Protein AF-A0A8J3ZJ00-F1 (afdb_monomer)

Structure (mmCIF, N/CA/C/O backbone):
data_AF-A0A8J3ZJ00-F1
#
_entry.id   AF-A0A8J3ZJ00-F1
#
loop_
_atom_site.group_PDB
_atom_site.id
_atom_site.type_symbol
_atom_site.label_atom_id
_atom_site.label_alt_id
_atom_site.label_comp_id
_atom_site.label_asym_id
_atom_site.label_entity_id
_atom_site.label_seq_id
_atom_site.pdbx_PDB_ins_code
_atom_site.Cartn_x
_atom_site.Cartn_y
_atom_site.Cartn_z
_atom_site.occupancy
_atom_site.B_iso_or_equiv
_atom_site.auth_seq_id
_atom_site.auth_comp_id
_atom_site.auth_asym_id
_atom_site.auth_atom_id
_atom_site.pdbx_PDB_model_num
ATOM 1 N N . MET A 1 1 ? 60.801 -2.147 3.076 1.00 55.78 1 MET A N 1
ATOM 2 C CA . MET A 1 1 ? 59.685 -2.194 2.102 1.00 55.78 1 MET A CA 1
ATOM 3 C C . MET A 1 1 ? 58.489 -1.311 2.505 1.00 55.78 1 MET A C 1
ATOM 5 O O . MET A 1 1 ? 57.413 -1.489 1.965 1.00 55.78 1 MET A O 1
ATOM 9 N N . THR A 1 2 ? 58.645 -0.331 3.404 1.00 57.66 2 THR A N 1
ATOM 10 C CA . THR A 1 2 ? 57.560 0.583 3.837 1.00 57.66 2 THR A CA 1
ATOM 11 C C . THR A 1 2 ? 57.685 2.000 3.270 1.00 57.66 2 THR A C 1
ATOM 13 O O . THR A 1 2 ? 56.716 2.746 3.276 1.00 57.66 2 THR A O 1
ATOM 16 N N . THR A 1 3 ? 58.851 2.370 2.740 1.00 66.94 3 THR A N 1
ATOM 17 C CA . THR A 1 3 ? 59.126 3.690 2.150 1.00 66.94 3 THR A CA 1
ATOM 18 C C . THR A 1 3 ? 58.441 3.922 0.801 1.00 66.94 3 THR A C 1
ATOM 20 O O . THR A 1 3 ? 58.234 5.067 0.419 1.00 66.94 3 THR A O 1
ATOM 23 N N . ASP A 1 4 ? 58.054 2.853 0.107 1.00 77.94 4 ASP A N 1
ATOM 24 C CA . ASP A 1 4 ? 57.507 2.912 -1.255 1.00 77.94 4 ASP A CA 1
ATOM 25 C C . ASP A 1 4 ? 56.016 3.310 -1.271 1.00 77.94 4 ASP A C 1
ATOM 27 O O . ASP A 1 4 ? 55.563 4.091 -2.104 1.00 77.94 4 ASP A O 1
ATOM 31 N N . LEU A 1 5 ? 55.249 2.870 -0.264 1.00 84.19 5 LEU A N 1
ATOM 32 C CA . LEU A 1 5 ? 53.818 3.179 -0.153 1.00 84.19 5 LEU A CA 1
ATOM 33 C C . LEU A 1 5 ? 53.573 4.652 0.202 1.00 84.19 5 LEU A C 1
ATOM 35 O O . LEU A 1 5 ? 52.680 5.290 -0.348 1.00 84.19 5 LEU A O 1
ATOM 39 N N . THR A 1 6 ? 54.382 5.208 1.108 1.00 87.44 6 THR A N 1
ATOM 40 C CA . THR A 1 6 ? 54.277 6.619 1.502 1.00 87.44 6 THR A CA 1
ATOM 41 C C . THR A 1 6 ? 54.603 7.541 0.328 1.00 87.44 6 THR A C 1
ATOM 43 O O . THR A 1 6 ? 53.930 8.554 0.142 1.00 87.44 6 THR A O 1
ATOM 46 N N . ALA A 1 7 ? 55.591 7.172 -0.495 1.00 88.81 7 ALA A N 1
ATOM 47 C CA . ALA A 1 7 ? 55.924 7.902 -1.713 1.00 88.81 7 ALA A CA 1
ATOM 48 C C . ALA A 1 7 ? 54.782 7.828 -2.740 1.00 88.81 7 ALA A C 1
ATOM 50 O O . ALA A 1 7 ? 54.333 8.869 -3.211 1.00 88.81 7 ALA A O 1
ATOM 51 N N . ALA A 1 8 ? 54.234 6.634 -2.996 1.00 83.19 8 ALA A N 1
ATOM 52 C CA . ALA A 1 8 ? 53.125 6.447 -3.934 1.00 83.19 8 ALA A CA 1
ATOM 53 C C . ALA A 1 8 ? 51.846 7.204 -3.523 1.00 83.19 8 ALA A C 1
ATOM 55 O O . ALA A 1 8 ? 51.171 7.790 -4.367 1.00 83.19 8 ALA A O 1
ATOM 56 N N . LEU A 1 9 ? 51.519 7.243 -2.226 1.00 87.81 9 LEU A N 1
ATOM 57 C CA . LEU A 1 9 ? 50.366 8.0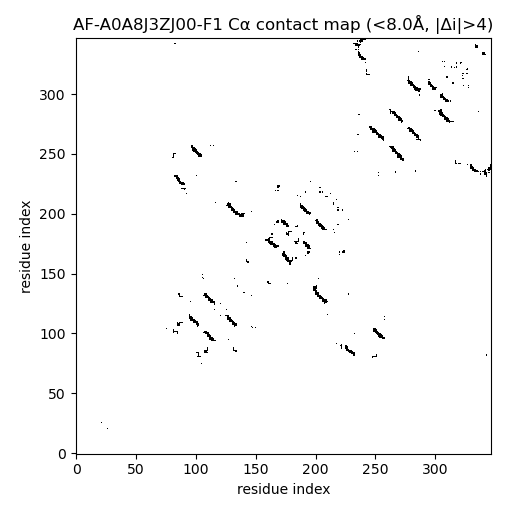01 -1.720 1.00 87.81 9 LEU A CA 1
ATOM 58 C C . LEU A 1 9 ? 50.586 9.517 -1.784 1.00 87.81 9 LEU A C 1
ATOM 60 O O . LEU A 1 9 ? 49.641 10.261 -2.038 1.00 87.81 9 LEU A O 1
ATOM 64 N N . THR A 1 10 ? 51.824 9.973 -1.582 1.00 89.75 10 THR A N 1
ATOM 65 C CA . THR A 1 10 ? 52.171 11.395 -1.716 1.00 89.75 10 THR A CA 1
ATOM 66 C C . THR A 1 10 ? 52.076 11.840 -3.176 1.00 89.75 10 THR A C 1
ATOM 68 O O . THR A 1 10 ? 51.550 12.915 -3.447 1.00 89.75 10 THR A O 1
ATOM 71 N N . ASP A 1 11 ? 52.503 10.991 -4.112 1.00 89.19 11 ASP A N 1
ATOM 72 C CA . ASP A 1 11 ? 52.442 11.262 -5.552 1.00 89.19 11 ASP A CA 1
ATOM 73 C C . ASP A 1 11 ? 50.988 11.308 -6.062 1.00 89.19 11 ASP A C 1
ATOM 75 O O . ASP A 1 11 ? 50.589 12.2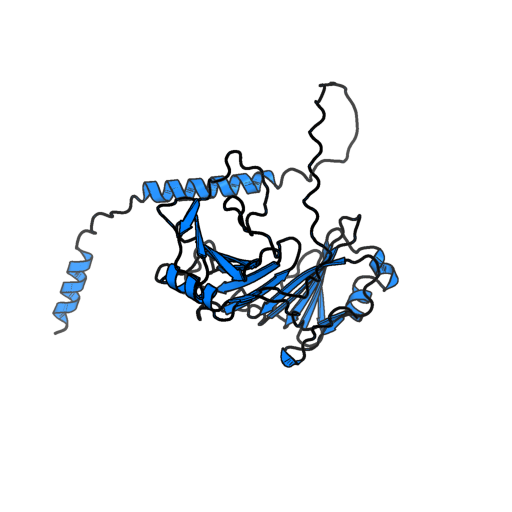34 -6.768 1.00 89.19 11 ASP A O 1
ATOM 79 N N . LEU A 1 12 ? 50.134 10.390 -5.587 1.00 85.31 12 LEU A N 1
ATOM 80 C CA . LEU A 1 12 ? 48.688 10.403 -5.857 1.00 85.31 12 LEU A CA 1
ATOM 81 C C . LEU A 1 12 ? 47.974 11.638 -5.290 1.00 85.31 12 LEU A C 1
ATOM 83 O O . LEU A 1 12 ? 47.033 12.130 -5.907 1.00 85.31 12 LEU A O 1
ATOM 87 N N . ALA A 1 13 ? 48.409 12.147 -4.135 1.00 87.00 13 ALA A N 1
ATOM 88 C CA . ALA A 1 13 ? 47.836 13.349 -3.531 1.00 87.00 13 ALA A CA 1
ATOM 89 C C . ALA A 1 13 ? 48.278 14.644 -4.235 1.00 87.00 13 ALA A C 1
ATOM 91 O O . ALA A 1 13 ? 47.571 15.650 -4.165 1.00 87.00 13 ALA A O 1
ATOM 92 N N . GLN A 1 14 ? 49.441 14.632 -4.895 1.00 90.69 14 GLN A N 1
ATOM 93 C CA . GLN A 1 14 ? 49.971 15.777 -5.640 1.00 90.69 14 GLN A CA 1
ATOM 94 C C . GLN A 1 14 ? 49.561 15.781 -7.118 1.00 90.69 14 GLN A C 1
ATOM 96 O O . GLN A 1 14 ? 49.642 16.825 -7.773 1.00 90.69 14 GLN A O 1
ATOM 101 N N . ALA A 1 15 ? 49.077 14.654 -7.647 1.00 88.19 15 ALA A N 1
ATOM 102 C CA . ALA A 1 15 ? 48.524 14.585 -8.989 1.00 88.19 15 ALA A CA 1
ATOM 103 C C . ALA A 1 15 ? 47.309 15.519 -9.126 1.00 88.19 15 ALA A C 1
ATOM 105 O O . ALA A 1 15 ? 46.357 15.478 -8.345 1.00 88.19 15 ALA A O 1
ATOM 106 N N . SER A 1 16 ? 47.332 16.376 -10.150 1.00 83.25 16 SER A N 1
ATOM 107 C CA . SER A 1 16 ? 46.190 17.234 -10.472 1.00 83.25 16 SER A CA 1
ATOM 108 C C . SER A 1 16 ? 44.978 16.369 -10.810 1.00 83.25 16 SER A C 1
ATOM 110 O O . SER A 1 16 ? 45.077 15.459 -11.635 1.00 83.25 16 SER A O 1
ATOM 112 N N . ALA A 1 17 ? 43.839 16.653 -10.176 1.00 73.50 17 ALA A N 1
ATOM 113 C CA . ALA A 1 17 ? 42.610 15.912 -10.420 1.00 73.50 17 ALA A CA 1
ATOM 114 C C . ALA A 1 17 ? 42.272 15.925 -11.926 1.00 73.50 17 ALA A C 1
ATOM 116 O O . ALA A 1 17 ? 42.356 16.990 -12.551 1.00 73.50 17 ALA A O 1
ATOM 117 N N . PRO A 1 18 ? 41.882 14.779 -12.519 1.00 79.56 18 PRO A N 1
ATOM 118 C CA . PRO A 1 18 ? 41.428 14.741 -13.901 1.00 79.56 18 PRO A CA 1
ATOM 119 C C . PRO A 1 18 ? 40.312 15.771 -14.118 1.00 79.56 18 PRO A C 1
ATOM 121 O O . PRO A 1 18 ? 39.479 15.959 -13.223 1.00 79.56 18 PRO A O 1
ATOM 124 N N . PRO A 1 19 ? 40.258 16.440 -15.282 1.00 76.12 19 PRO A N 1
ATOM 125 C CA . PRO A 1 19 ? 39.173 17.360 -15.577 1.00 76.12 19 PRO A CA 1
ATOM 126 C C . PRO A 1 19 ? 37.838 16.618 -15.457 1.00 76.12 19 PRO A C 1
ATOM 128 O O . PRO A 1 19 ? 37.596 15.626 -16.144 1.00 76.12 19 PRO A O 1
ATOM 131 N N . SER A 1 20 ? 36.985 17.089 -14.546 1.00 73.56 20 SER A N 1
ATOM 132 C CA . SER A 1 20 ? 35.649 16.533 -14.339 1.00 73.56 20 SER A CA 1
ATOM 133 C C . SER A 1 20 ? 34.857 16.619 -15.644 1.00 73.56 20 SER A C 1
ATOM 135 O O . SER A 1 20 ? 34.584 17.714 -16.132 1.00 73.56 20 SER A O 1
ATOM 137 N N . SER A 1 21 ? 34.443 15.471 -16.186 1.00 75.50 21 SER A N 1
ATOM 138 C CA . SER A 1 21 ? 33.494 15.389 -17.308 1.00 75.50 21 SER A CA 1
ATOM 139 C C . SER A 1 21 ? 32.078 15.826 -16.911 1.00 75.50 21 SER A C 1
ATOM 141 O O . SER A 1 21 ? 31.211 16.009 -17.764 1.00 75.50 21 SER A O 1
ATOM 143 N N . ILE A 1 22 ? 31.838 16.010 -15.610 1.00 64.81 22 ILE A N 1
ATOM 144 C CA . ILE A 1 22 ? 30.561 16.442 -15.062 1.00 64.81 22 ILE A CA 1
ATOM 145 C C . ILE A 1 22 ? 30.529 17.969 -15.012 1.00 64.81 22 ILE A C 1
ATOM 147 O O . ILE A 1 22 ? 31.251 18.603 -14.236 1.00 64.81 22 ILE A O 1
ATOM 151 N N . ASP A 1 23 ? 29.625 18.552 -15.797 1.00 82.19 23 ASP A N 1
ATOM 152 C CA . ASP A 1 23 ? 29.244 19.957 -15.691 1.00 82.19 23 ASP A CA 1
ATOM 153 C C . ASP A 1 23 ? 28.412 20.163 -14.413 1.00 82.19 23 ASP A C 1
ATOM 155 O O . ASP A 1 23 ? 27.178 20.066 -14.384 1.00 82.19 23 ASP A O 1
ATOM 159 N N . ALA A 1 24 ? 29.115 20.443 -13.317 1.00 74.06 24 ALA A N 1
ATOM 160 C CA . ALA A 1 24 ? 28.509 20.696 -12.017 1.00 74.06 24 ALA A CA 1
ATOM 161 C C . ALA A 1 24 ? 27.552 21.905 -12.032 1.00 74.06 24 ALA A C 1
ATOM 163 O O . ALA A 1 24 ? 26.651 21.986 -11.192 1.00 74.06 24 ALA A O 1
ATOM 164 N N . ALA A 1 25 ? 27.712 22.854 -12.962 1.00 72.62 25 ALA A N 1
ATOM 165 C CA . ALA A 1 25 ? 26.808 23.993 -13.090 1.00 72.62 25 ALA A CA 1
ATOM 166 C C . ALA A 1 25 ? 25.471 23.559 -13.705 1.00 72.62 25 ALA A C 1
ATOM 168 O O . ALA A 1 25 ? 24.413 23.911 -13.169 1.00 72.62 25 ALA A O 1
ATOM 169 N N . ARG A 1 26 ? 25.509 22.725 -14.751 1.00 71.50 26 ARG A N 1
ATOM 170 C CA . ARG A 1 26 ? 24.319 22.115 -15.362 1.00 71.50 26 ARG A CA 1
ATOM 171 C C . ARG A 1 26 ? 23.579 21.210 -14.375 1.00 71.50 26 ARG A C 1
ATOM 173 O O . ARG A 1 26 ? 22.363 21.352 -14.237 1.00 71.50 26 ARG A O 1
ATOM 180 N N . ALA A 1 27 ? 24.288 20.368 -13.619 1.00 61.41 27 ALA A N 1
ATOM 181 C CA . ALA A 1 27 ? 23.679 19.512 -12.594 1.00 61.41 27 ALA A CA 1
ATOM 182 C C . ALA A 1 27 ? 22.972 20.333 -11.493 1.00 61.41 27 ALA A C 1
ATOM 184 O O . ALA A 1 27 ? 21.807 20.089 -11.168 1.00 61.41 27 ALA A O 1
ATOM 185 N N . ARG A 1 28 ? 23.621 21.390 -10.977 1.00 79.44 28 ARG A N 1
ATOM 186 C CA . ARG A 1 28 ? 23.008 22.305 -9.992 1.00 79.44 28 ARG A CA 1
ATOM 187 C C . ARG A 1 28 ? 21.827 23.089 -10.567 1.00 79.44 28 ARG A C 1
ATOM 189 O O . ARG A 1 28 ? 20.875 23.379 -9.842 1.00 79.44 28 ARG A O 1
ATOM 196 N N . ALA A 1 29 ? 21.865 23.471 -11.843 1.00 75.50 29 ALA A N 1
ATOM 197 C CA . ALA A 1 29 ? 20.748 24.148 -12.501 1.00 75.50 29 ALA A CA 1
ATOM 198 C C . ALA A 1 29 ? 19.527 23.223 -12.636 1.00 75.50 29 ALA A C 1
ATOM 200 O O . ALA A 1 29 ? 18.421 23.630 -12.273 1.00 75.50 29 ALA A O 1
ATOM 201 N N . ALA A 1 30 ? 19.735 21.971 -13.057 1.00 70.56 30 ALA A N 1
ATOM 202 C CA . ALA A 1 30 ? 18.684 20.958 -13.147 1.00 70.56 30 ALA A CA 1
ATOM 203 C C . ALA A 1 30 ? 18.059 20.656 -11.771 1.00 70.56 30 ALA A C 1
ATOM 205 O O . ALA A 1 30 ? 16.834 20.691 -11.625 1.00 70.56 30 ALA A O 1
ATOM 206 N N . GLY A 1 31 ? 18.891 20.472 -10.736 1.00 64.31 31 GLY A N 1
ATOM 207 C CA . GLY A 1 31 ? 18.431 20.250 -9.361 1.00 64.31 31 GLY A CA 1
ATOM 208 C C . GLY A 1 31 ? 17.629 21.428 -8.796 1.00 64.31 31 GLY A C 1
ATOM 209 O O . GLY A 1 31 ? 16.532 21.243 -8.266 1.00 64.31 31 GLY A O 1
ATOM 210 N N . ARG A 1 32 ? 18.108 22.668 -8.980 1.00 80.94 32 ARG A N 1
ATOM 211 C CA . ARG A 1 32 ? 17.382 23.876 -8.539 1.00 80.94 32 ARG A CA 1
ATOM 212 C C . ARG A 1 32 ? 16.057 24.066 -9.270 1.00 80.94 32 ARG A C 1
ATOM 214 O O . ARG A 1 32 ? 15.098 24.513 -8.646 1.00 80.94 32 ARG A O 1
ATOM 221 N N . ARG A 1 33 ? 15.979 23.723 -10.560 1.00 73.25 33 ARG A N 1
ATOM 222 C CA . ARG A 1 33 ? 14.723 23.777 -11.323 1.00 73.25 33 ARG A CA 1
ATOM 223 C C . ARG A 1 33 ? 13.699 22.797 -10.749 1.00 73.25 33 ARG A C 1
ATOM 225 O O . ARG A 1 33 ? 12.589 23.225 -10.447 1.00 73.25 33 ARG A O 1
ATOM 232 N N . ARG A 1 34 ? 14.086 21.540 -10.494 1.00 65.75 34 ARG A N 1
ATOM 233 C CA . ARG A 1 34 ? 13.208 20.540 -9.853 1.00 65.75 34 ARG A CA 1
ATOM 234 C C . ARG A 1 34 ? 12.760 20.972 -8.451 1.00 65.75 34 ARG A C 1
ATOM 236 O O . ARG A 1 34 ? 11.573 20.902 -8.148 1.00 65.75 34 ARG A O 1
ATOM 243 N N . MET A 1 35 ? 13.666 21.500 -7.620 1.00 62.75 35 MET A N 1
ATOM 244 C CA . MET A 1 35 ? 13.292 22.009 -6.291 1.00 62.75 35 MET A CA 1
ATOM 245 C C . MET A 1 35 ? 12.339 23.207 -6.350 1.00 62.75 35 MET A C 1
ATOM 247 O O . MET A 1 35 ? 11.420 23.284 -5.541 1.00 62.75 35 MET A O 1
ATOM 251 N N . ARG A 1 36 ? 12.537 24.152 -7.280 1.00 70.62 36 ARG A N 1
ATOM 252 C CA . ARG A 1 36 ? 11.648 25.317 -7.426 1.00 70.62 36 ARG A CA 1
ATOM 253 C C . ARG A 1 36 ? 10.247 24.909 -7.873 1.00 70.62 36 ARG A C 1
ATOM 255 O O . ARG A 1 36 ? 9.286 25.439 -7.332 1.00 70.62 36 ARG A O 1
ATOM 262 N N . LEU A 1 37 ? 10.138 23.942 -8.786 1.00 64.38 37 LEU A N 1
ATOM 263 C CA . LEU A 1 37 ? 8.848 23.387 -9.208 1.00 64.38 37 LEU A CA 1
ATOM 264 C C . LEU A 1 37 ? 8.124 22.708 -8.036 1.00 64.38 37 LEU A C 1
ATOM 266 O O . LEU A 1 37 ? 6.951 22.982 -7.804 1.00 64.38 37 LEU A O 1
ATOM 270 N N . ARG A 1 38 ? 8.843 21.921 -7.222 1.00 60.78 38 ARG A N 1
ATOM 271 C CA . ARG A 1 38 ? 8.276 21.301 -6.013 1.00 60.78 38 ARG A CA 1
ATOM 272 C C . ARG A 1 38 ? 7.871 22.328 -4.950 1.00 60.78 38 ARG A C 1
ATOM 274 O O . ARG A 1 38 ? 6.791 22.215 -4.385 1.00 60.78 38 ARG A O 1
ATOM 281 N N . LYS A 1 39 ? 8.686 23.359 -4.697 1.00 52.91 39 LYS A N 1
ATOM 282 C CA . LYS A 1 39 ? 8.351 24.415 -3.722 1.00 52.91 39 LYS A CA 1
ATOM 283 C C . LYS A 1 39 ? 7.161 25.272 -4.165 1.00 52.91 39 LYS A C 1
ATOM 285 O O . LYS A 1 39 ? 6.350 25.630 -3.319 1.00 52.91 39 LYS A O 1
ATOM 290 N N . ALA A 1 40 ? 7.018 25.548 -5.462 1.00 50.50 40 ALA A N 1
ATOM 291 C CA . ALA A 1 40 ? 5.870 26.286 -5.991 1.00 50.50 40 ALA A CA 1
ATOM 292 C C . ALA A 1 40 ? 4.542 25.521 -5.816 1.00 50.50 40 ALA A C 1
ATOM 294 O O . ALA A 1 40 ? 3.517 26.143 -5.534 1.00 50.50 40 ALA A O 1
ATOM 295 N N . ALA A 1 41 ? 4.577 24.185 -5.904 1.00 45.25 41 ALA A N 1
ATOM 296 C CA . ALA A 1 41 ? 3.426 23.320 -5.635 1.00 45.25 41 ALA A CA 1
ATOM 297 C C . ALA A 1 41 ? 3.028 23.281 -4.143 1.00 45.25 41 ALA A C 1
ATOM 299 O O . ALA A 1 41 ? 1.864 23.085 -3.819 1.00 45.25 41 ALA A O 1
ATOM 300 N N . TRP A 1 42 ? 3.970 23.518 -3.223 1.00 36.50 42 TRP A N 1
ATOM 301 C CA . TRP A 1 42 ? 3.697 23.519 -1.778 1.00 36.50 42 TRP A CA 1
ATOM 302 C C . TRP A 1 42 ? 3.169 24.862 -1.264 1.00 36.50 42 TRP A C 1
ATOM 304 O O . TRP A 1 42 ? 2.322 24.897 -0.376 1.00 36.50 42 TRP A O 1
ATOM 314 N N . THR A 1 43 ? 3.614 25.986 -1.832 1.00 38.12 43 THR A N 1
ATOM 315 C CA . THR A 1 43 ? 3.147 27.314 -1.395 1.00 38.12 43 THR A CA 1
ATOM 316 C C . THR A 1 43 ? 1.737 27.661 -1.869 1.00 38.12 43 THR A C 1
ATOM 318 O O . THR A 1 43 ? 1.114 28.554 -1.304 1.00 38.12 43 THR A O 1
ATOM 321 N N . SER A 1 44 ? 1.210 26.957 -2.873 1.00 38.06 44 SER A N 1
ATOM 322 C CA . SER A 1 44 ? -0.162 27.142 -3.366 1.00 38.06 44 SER A CA 1
ATOM 323 C C . SER A 1 44 ? -1.213 26.337 -2.580 1.00 38.06 44 SER A C 1
ATOM 325 O O . SER A 1 44 ? -2.390 26.669 -2.655 1.00 38.06 44 SER A O 1
ATOM 327 N N . GLY A 1 45 ? -0.808 25.354 -1.762 1.00 31.80 45 GLY A N 1
ATOM 328 C CA . GLY A 1 45 ? -1.717 24.541 -0.937 1.00 31.80 45 GLY A CA 1
ATOM 329 C C . GLY A 1 45 ? -1.987 25.059 0.485 1.00 31.80 45 GLY A C 1
ATOM 330 O O . GLY A 1 45 ? -2.828 24.498 1.177 1.00 31.80 45 GLY A O 1
ATOM 331 N N . ILE A 1 46 ? -1.295 26.110 0.949 1.00 34.44 46 ILE A N 1
ATOM 332 C CA . ILE A 1 46 ? -1.362 26.569 2.358 1.00 34.44 46 ILE A CA 1
ATOM 333 C C . ILE A 1 46 ? -2.121 27.906 2.535 1.00 34.44 46 ILE A C 1
ATOM 335 O O . ILE A 1 46 ? -2.387 28.316 3.661 1.00 34.44 46 ILE A O 1
ATOM 339 N N . ILE A 1 47 ? -2.558 28.578 1.462 1.00 31.09 47 ILE A N 1
ATOM 340 C CA . ILE A 1 47 ? -3.188 29.918 1.563 1.00 31.09 47 ILE A CA 1
ATOM 341 C C . ILE A 1 47 ? -4.734 29.910 1.471 1.00 31.09 47 ILE A C 1
ATOM 343 O O . ILE A 1 47 ? -5.362 30.949 1.646 1.00 31.09 47 ILE A O 1
ATOM 347 N N . THR A 1 48 ? -5.404 28.763 1.327 1.00 36.22 48 THR A N 1
ATOM 348 C CA . THR A 1 48 ? -6.875 28.709 1.138 1.00 36.22 48 THR A CA 1
ATOM 349 C C . THR A 1 48 ? -7.677 28.025 2.256 1.00 36.22 48 THR A C 1
ATOM 351 O O . THR A 1 48 ? -8.676 27.380 1.971 1.00 36.22 48 THR A O 1
ATOM 354 N N . VAL A 1 49 ? -7.324 28.198 3.541 1.00 34.56 49 VAL A N 1
ATOM 355 C CA . VAL A 1 49 ? -8.257 27.885 4.666 1.00 34.56 49 VAL A CA 1
ATOM 356 C C . VAL A 1 49 ? -8.229 28.937 5.791 1.00 34.56 49 VAL A C 1
ATOM 358 O O . VAL A 1 49 ? -8.562 28.664 6.939 1.00 34.56 49 VAL A O 1
ATOM 361 N N . ALA A 1 50 ? -7.861 30.184 5.499 1.00 32.56 50 ALA A N 1
ATOM 362 C CA . ALA A 1 50 ? -7.903 31.248 6.503 1.00 32.56 50 ALA A CA 1
ATOM 363 C C . ALA A 1 50 ? -8.502 32.530 5.928 1.00 32.56 50 ALA A C 1
ATOM 365 O O . ALA A 1 50 ? -7.754 33.440 5.606 1.00 32.56 50 ALA A O 1
ATOM 366 N N . LEU A 1 51 ? -9.835 32.583 5.788 1.00 31.08 51 LEU A N 1
ATOM 367 C CA . LEU A 1 51 ? -10.658 33.803 5.911 1.00 31.08 51 LEU A CA 1
ATOM 368 C C . LEU A 1 51 ? -12.125 33.501 5.567 1.00 31.08 51 LEU A C 1
ATOM 370 O O . LEU A 1 51 ? -12.524 33.554 4.410 1.00 31.08 51 LEU A O 1
ATOM 374 N N . ALA A 1 52 ? -12.944 33.231 6.584 1.00 29.77 52 ALA A N 1
ATOM 375 C CA . ALA A 1 52 ? -14.395 33.401 6.489 1.00 29.77 52 ALA A CA 1
ATOM 376 C C . ALA A 1 52 ? -15.012 33.586 7.885 1.00 29.77 52 ALA A C 1
ATOM 378 O O . ALA A 1 52 ? -15.657 32.686 8.408 1.00 29.77 52 ALA A O 1
ATOM 379 N N . ALA A 1 53 ? -14.792 34.756 8.494 1.00 34.62 53 ALA A N 1
ATOM 380 C CA . ALA A 1 53 ? -15.691 35.322 9.505 1.00 34.62 53 ALA A CA 1
ATOM 381 C C . ALA A 1 53 ? -15.329 36.790 9.789 1.00 34.62 53 ALA A C 1
ATOM 383 O O . ALA A 1 53 ? -14.480 37.069 10.628 1.00 34.62 53 ALA A O 1
ATOM 384 N N . THR A 1 54 ? -15.944 37.733 9.068 1.00 30.97 54 THR A N 1
ATOM 385 C CA . THR A 1 54 ? -16.623 38.934 9.613 1.00 30.97 54 THR A CA 1
ATOM 386 C C . THR A 1 54 ? -17.215 39.787 8.468 1.00 30.97 54 THR A C 1
ATOM 388 O O . THR A 1 54 ? -16.687 39.823 7.362 1.00 30.97 54 THR A O 1
ATOM 391 N N . LEU A 1 55 ? -18.382 40.388 8.734 1.00 34.88 55 LEU A N 1
ATOM 392 C CA . LEU A 1 55 ? -19.320 41.117 7.846 1.00 34.88 55 LEU A CA 1
ATOM 393 C C . LEU A 1 55 ? -18.724 42.466 7.349 1.00 34.88 55 LEU A C 1
ATOM 395 O O . LEU A 1 55 ? -17.914 43.043 8.062 1.00 34.88 55 LEU A O 1
ATOM 399 N N . THR A 1 56 ? -19.030 43.089 6.191 1.00 34.22 56 THR A N 1
ATOM 400 C CA . THR A 1 56 ? -20.289 43.730 5.697 1.00 34.22 56 THR A CA 1
ATOM 401 C C . THR A 1 56 ? -20.035 44.387 4.288 1.00 34.22 56 THR A C 1
ATOM 403 O O . THR A 1 56 ? -18.889 44.364 3.841 1.00 34.22 56 THR A O 1
ATOM 406 N N . PRO A 1 57 ? -21.037 44.956 3.558 1.00 41.00 57 PRO A N 1
ATOM 407 C CA . PRO A 1 57 ? -21.080 45.013 2.083 1.00 41.00 57 PRO A CA 1
ATOM 408 C C . PRO A 1 57 ? -20.601 46.325 1.424 1.00 41.00 57 PRO A C 1
ATOM 410 O O . PRO A 1 57 ? -20.843 47.412 1.940 1.00 41.00 57 PRO A O 1
ATOM 413 N N . ALA A 1 58 ? -20.063 46.229 0.201 1.00 33.34 58 ALA A N 1
ATOM 414 C CA . ALA A 1 58 ? -20.145 47.276 -0.826 1.00 33.34 58 ALA A CA 1
ATOM 415 C C . ALA A 1 58 ? -19.981 46.657 -2.227 1.00 33.34 58 ALA A C 1
ATOM 417 O O . ALA A 1 58 ? -19.063 45.882 -2.481 1.00 33.34 58 ALA A O 1
ATOM 418 N N . ALA A 1 59 ? -20.927 46.971 -3.109 1.00 41.56 59 ALA A N 1
ATOM 419 C CA . ALA A 1 59 ? -21.122 46.348 -4.408 1.00 41.56 59 ALA A CA 1
ATOM 420 C C . ALA A 1 59 ? -20.101 46.801 -5.464 1.00 41.56 59 ALA A C 1
ATOM 422 O O . ALA A 1 59 ? -20.008 47.986 -5.770 1.00 41.56 59 ALA A O 1
ATOM 423 N N . LEU A 1 60 ? -19.448 45.831 -6.106 1.00 38.75 60 LEU A N 1
ATOM 424 C CA . LEU A 1 60 ? -18.962 45.920 -7.484 1.00 38.75 60 LEU A CA 1
ATOM 425 C C . LEU A 1 60 ? -19.319 44.593 -8.163 1.00 38.75 60 LEU A C 1
ATOM 427 O O . LEU A 1 60 ? -18.667 43.576 -7.944 1.00 38.75 60 LEU A O 1
ATOM 431 N N . MET A 1 61 ? -20.412 44.588 -8.930 1.00 33.25 61 MET A N 1
ATOM 432 C CA . MET A 1 61 ? -20.806 43.432 -9.734 1.00 33.25 61 MET A CA 1
ATOM 433 C C . MET A 1 61 ? -19.897 43.348 -10.959 1.00 33.25 61 MET A C 1
ATOM 435 O O . MET A 1 61 ? -20.105 44.051 -11.945 1.00 33.25 61 MET A O 1
ATOM 439 N N . ILE A 1 62 ? -18.886 42.487 -10.887 1.00 41.75 62 ILE A N 1
ATOM 440 C CA . ILE A 1 62 ? -18.229 41.944 -12.075 1.00 41.75 62 ILE A CA 1
ATOM 441 C C . ILE A 1 62 ? -19.023 40.683 -12.443 1.00 41.75 62 ILE A C 1
ATOM 443 O O . ILE A 1 62 ? -19.178 39.821 -11.574 1.00 41.75 62 ILE A O 1
ATOM 447 N N . PRO A 1 63 ? -19.567 40.557 -13.666 1.00 36.59 63 PRO A N 1
ATOM 448 C CA . PRO A 1 63 ? -20.168 39.307 -14.107 1.00 36.59 63 PRO A CA 1
ATOM 449 C C . PRO A 1 63 ? -19.063 38.248 -14.153 1.00 36.59 63 PRO A C 1
ATOM 451 O O . PRO A 1 63 ? -18.175 38.288 -15.000 1.00 36.59 63 PRO A O 1
ATOM 454 N N . VAL A 1 64 ? -19.077 37.349 -13.173 1.00 40.44 64 VAL A N 1
ATOM 455 C CA . VAL A 1 64 ? -18.250 36.145 -13.168 1.00 40.44 64 VAL A CA 1
ATOM 456 C C . VAL A 1 64 ? -19.001 35.132 -14.018 1.00 40.44 64 VAL A C 1
ATOM 458 O O . VAL A 1 64 ? -20.099 34.715 -13.645 1.00 40.44 64 VAL A O 1
ATOM 461 N N . ASP A 1 65 ? -18.436 34.783 -15.174 1.00 45.91 65 ASP A N 1
ATOM 462 C CA . ASP A 1 65 ? -18.925 33.656 -15.965 1.00 45.91 65 ASP A CA 1
ATOM 463 C C . ASP A 1 65 ? -19.001 32.414 -15.063 1.00 45.91 65 ASP A C 1
ATOM 465 O O . ASP A 1 65 ? -18.098 32.203 -14.244 1.00 45.91 65 ASP A O 1
ATOM 469 N N . PRO A 1 66 ? -20.072 31.605 -15.156 1.00 46.72 66 PRO A N 1
ATOM 470 C CA . PRO A 1 66 ? -20.227 30.432 -14.313 1.00 46.72 66 PRO A CA 1
ATOM 471 C C . PRO A 1 66 ? -19.008 29.530 -14.501 1.00 46.72 66 PRO A C 1
ATOM 473 O O . PRO A 1 66 ? -18.781 28.993 -15.587 1.00 46.72 66 PRO A O 1
ATOM 476 N N . SER A 1 67 ? -18.209 29.398 -13.437 1.00 49.59 67 SER A N 1
ATOM 477 C CA . SER A 1 67 ? -17.089 28.463 -13.395 1.00 49.59 67 SER A CA 1
ATOM 478 C C . SER A 1 67 ? -17.611 27.098 -13.844 1.00 49.59 67 SER A C 1
ATOM 480 O O . SER A 1 67 ? -18.650 26.674 -13.322 1.00 49.59 67 SER A O 1
ATOM 482 N N . PRO A 1 68 ? -16.951 26.416 -14.802 1.00 47.47 68 PRO A N 1
ATOM 483 C CA . PRO A 1 68 ? -17.347 25.071 -15.189 1.00 47.47 68 PRO A CA 1
ATOM 484 C C . PRO A 1 68 ? -17.470 24.238 -13.917 1.00 47.47 68 PRO A C 1
ATOM 486 O O . PRO A 1 68 ? -16.592 24.297 -13.049 1.00 47.47 68 PRO A O 1
ATOM 489 N N . ALA A 1 69 ? -18.614 23.562 -13.776 1.00 50.78 69 ALA A N 1
ATOM 490 C CA . ALA A 1 69 ? -18.893 22.716 -12.629 1.00 50.78 69 ALA A CA 1
ATOM 491 C C . ALA A 1 69 ? -17.682 21.806 -12.410 1.00 50.78 69 ALA A C 1
ATOM 493 O O . ALA A 1 69 ? -17.220 21.169 -13.359 1.00 50.78 69 ALA A O 1
ATOM 494 N N . ALA A 1 70 ? -17.132 21.822 -11.193 1.00 42.91 70 ALA A N 1
ATOM 495 C CA . ALA A 1 70 ? -16.051 20.923 -10.829 1.00 42.91 70 ALA A CA 1
ATOM 496 C C . ALA A 1 70 ? -16.508 19.507 -11.180 1.00 42.91 70 ALA A C 1
ATOM 498 O O . ALA A 1 70 ? -17.555 19.069 -10.705 1.00 42.91 70 ALA A O 1
ATOM 499 N N . SER A 1 71 ? -15.780 18.844 -12.078 1.00 36.41 71 SER A N 1
ATOM 500 C CA . SER A 1 71 ? -16.056 17.456 -12.414 1.00 36.41 71 SER A CA 1
ATOM 501 C C . SER A 1 71 ? -16.043 16.657 -11.120 1.00 36.41 71 SER A C 1
ATOM 503 O O . SER A 1 71 ? -15.076 16.754 -10.358 1.00 36.41 71 SER A O 1
ATOM 505 N N . ASP A 1 72 ? -17.112 15.904 -10.865 1.00 33.59 72 ASP A N 1
ATOM 506 C CA . ASP A 1 72 ? -17.148 15.007 -9.720 1.00 33.59 72 ASP A CA 1
ATOM 507 C C . ASP A 1 72 ? -15.902 14.109 -9.770 1.00 33.59 72 ASP A C 1
ATOM 509 O O . ASP A 1 72 ? -15.553 13.607 -10.850 1.00 33.59 72 ASP A O 1
ATOM 513 N N . PRO A 1 73 ? -15.193 13.926 -8.641 1.00 42.34 73 PRO A N 1
ATOM 514 C CA . PRO A 1 73 ? -14.060 13.019 -8.604 1.00 42.34 73 PRO A CA 1
ATOM 515 C C . PRO A 1 73 ? -14.511 11.641 -9.105 1.00 42.34 73 PRO A C 1
ATOM 517 O O . PRO A 1 73 ? -15.650 11.236 -8.837 1.00 42.34 73 PRO A O 1
ATOM 520 N N . PRO A 1 74 ? -13.654 10.917 -9.851 1.00 47.28 74 PRO A N 1
ATOM 521 C CA . PRO A 1 74 ? -14.011 9.608 -10.375 1.00 47.28 74 PRO A CA 1
ATOM 522 C C . PRO A 1 74 ? -14.536 8.735 -9.236 1.00 47.28 74 PRO A C 1
ATOM 524 O O . PRO A 1 74 ? -13.906 8.629 -8.183 1.00 47.28 74 PRO A O 1
ATOM 527 N N . ALA A 1 75 ? -15.713 8.140 -9.438 1.00 46.78 75 ALA A N 1
ATOM 528 C CA . ALA A 1 75 ? -16.328 7.283 -8.439 1.00 46.78 75 ALA A CA 1
ATOM 529 C C . ALA A 1 75 ? -15.360 6.144 -8.096 1.00 46.78 75 ALA A C 1
ATOM 531 O O . ALA A 1 75 ? -15.049 5.299 -8.939 1.00 46.78 75 ALA A O 1
ATOM 532 N N . VAL A 1 76 ? -14.860 6.142 -6.860 1.00 54.84 76 VAL A N 1
ATOM 533 C CA . VAL A 1 76 ? -14.065 5.035 -6.331 1.00 54.84 76 VAL A CA 1
ATOM 534 C C . VAL A 1 76 ? -14.953 3.793 -6.349 1.00 54.84 76 VAL A C 1
ATOM 536 O O . VAL A 1 76 ? -16.104 3.842 -5.911 1.00 54.84 76 VAL A O 1
ATOM 539 N N . ASP A 1 77 ? -14.441 2.683 -6.878 1.00 60.09 77 ASP A N 1
ATOM 540 C CA . ASP A 1 77 ? -15.137 1.396 -6.858 1.00 60.09 77 ASP A CA 1
ATOM 541 C C . ASP A 1 77 ? -15.182 0.852 -5.418 1.00 60.09 77 ASP A C 1
ATOM 543 O O . ASP A 1 77 ? -14.371 0.016 -5.021 1.00 60.09 77 ASP A O 1
ATOM 547 N N . ARG A 1 78 ? -16.141 1.358 -4.633 1.00 61.59 78 ARG A N 1
ATOM 548 C CA . ARG A 1 78 ? -16.390 1.000 -3.224 1.00 61.59 78 ARG A CA 1
ATOM 549 C C . ARG A 1 78 ? -16.995 -0.391 -3.043 1.00 61.59 78 ARG A C 1
ATOM 551 O O . ARG A 1 78 ? -17.246 -0.809 -1.920 1.00 61.59 78 ARG A O 1
ATOM 558 N N . SER A 1 79 ? -17.236 -1.128 -4.130 1.00 62.62 79 SER A N 1
ATOM 559 C CA . SER A 1 79 ? -17.669 -2.528 -4.035 1.00 62.62 79 SER A CA 1
ATOM 560 C C . SER A 1 79 ? -16.554 -3.456 -3.533 1.00 62.62 79 SER A C 1
ATOM 562 O O . SER A 1 79 ? -16.798 -4.630 -3.253 1.00 62.62 79 SER A O 1
ATOM 564 N N . ARG A 1 80 ? -15.323 -2.943 -3.421 1.00 76.19 80 ARG A N 1
ATOM 565 C CA . ARG A 1 80 ? -14.136 -3.703 -3.036 1.00 76.19 80 ARG A CA 1
ATO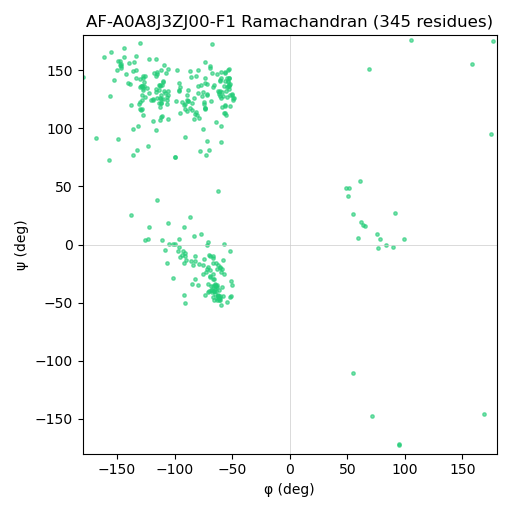M 566 C C . ARG A 1 80 ? -13.856 -3.553 -1.549 1.00 76.19 80 ARG A C 1
ATOM 568 O O . ARG A 1 80 ? -13.825 -2.450 -1.022 1.00 76.19 80 ARG A O 1
ATOM 575 N N . SER A 1 81 ? -13.608 -4.684 -0.897 1.00 85.94 81 SER A N 1
ATOM 576 C CA . SER A 1 81 ? -13.123 -4.714 0.479 1.00 85.94 81 SER A CA 1
ATOM 577 C C . SER A 1 81 ? -11.645 -4.311 0.499 1.00 85.94 81 SER A C 1
ATOM 579 O O . SER A 1 81 ? -10.863 -5.050 -0.094 1.00 85.94 81 SER A O 1
ATOM 581 N N . PRO A 1 82 ? -11.239 -3.241 1.210 1.00 88.31 82 PRO A N 1
ATOM 582 C CA . PRO A 1 82 ? -9.834 -2.815 1.307 1.00 88.31 82 PRO A CA 1
ATOM 583 C C . PRO A 1 82 ? -8.967 -3.762 2.160 1.00 88.31 82 PRO A C 1
ATOM 585 O O . PRO A 1 82 ? -7.787 -3.532 2.393 1.00 88.31 82 PRO A O 1
ATOM 588 N N . LEU A 1 83 ? -9.556 -4.850 2.660 1.00 91.88 83 LEU A N 1
ATOM 589 C CA . LEU A 1 83 ? -8.864 -5.928 3.362 1.00 91.88 83 LEU A CA 1
ATOM 590 C C . LEU A 1 83 ? -8.432 -7.068 2.419 1.00 91.88 83 LEU A C 1
ATOM 592 O O . LEU A 1 83 ? -8.149 -8.166 2.903 1.00 91.88 83 LEU A O 1
ATOM 596 N N . VAL A 1 84 ? -8.426 -6.876 1.093 1.00 92.00 84 VAL A N 1
ATOM 597 C CA . VAL A 1 84 ? -8.193 -7.942 0.100 1.00 92.00 84 VAL A CA 1
ATOM 598 C C . VAL A 1 84 ? -7.186 -7.507 -0.960 1.00 92.00 84 VAL A C 1
ATOM 600 O O . VAL A 1 84 ? -7.557 -7.203 -2.088 1.00 92.00 84 VAL A O 1
ATOM 603 N N . SER A 1 85 ? -5.895 -7.605 -0.638 1.00 91.38 85 SER A N 1
ATOM 604 C CA . SER A 1 85 ? -4.822 -7.293 -1.583 1.00 91.38 85 SER A CA 1
ATOM 605 C C . SER A 1 85 ? -4.907 -8.129 -2.860 1.00 91.38 85 SER A C 1
ATOM 607 O O . SER A 1 85 ? -5.090 -9.346 -2.809 1.00 91.38 85 SER A O 1
ATOM 609 N N . ARG A 1 86 ? -4.705 -7.486 -4.015 1.00 92.25 86 ARG A N 1
ATOM 610 C CA . ARG A 1 86 ? -4.644 -8.162 -5.327 1.00 92.25 86 ARG A CA 1
ATOM 611 C C . ARG A 1 86 ? -3.247 -8.506 -5.808 1.00 92.25 86 ARG A C 1
ATOM 613 O O . ARG A 1 86 ? -3.101 -9.178 -6.832 1.00 92.25 86 ARG A O 1
ATOM 620 N N . VAL A 1 87 ? -2.230 -7.989 -5.133 1.00 94.69 87 VAL A N 1
ATOM 621 C CA . VAL A 1 87 ? -0.839 -8.083 -5.561 1.00 94.69 87 VAL A CA 1
ATOM 622 C C . VAL A 1 87 ? 0.060 -8.371 -4.374 1.00 94.69 87 VAL A C 1
ATOM 624 O O . VAL A 1 87 ? -0.085 -7.804 -3.299 1.00 94.69 87 VAL A O 1
ATOM 627 N N . GLU A 1 88 ? 1.024 -9.256 -4.578 1.00 95.44 88 GLU A N 1
ATOM 628 C CA . GLU A 1 88 ? 1.995 -9.625 -3.557 1.00 95.44 88 GLU A CA 1
ATOM 629 C C . GLU A 1 88 ? 3.371 -9.781 -4.196 1.00 95.44 88 GLU A C 1
ATOM 631 O O . GLU A 1 88 ? 3.529 -10.362 -5.277 1.00 95.44 88 GLU A O 1
ATOM 636 N N . PHE A 1 89 ? 4.394 -9.299 -3.499 1.00 95.94 89 PHE A N 1
ATOM 637 C CA . PHE A 1 89 ? 5.773 -9.564 -3.876 1.00 95.94 89 PHE A CA 1
ATOM 638 C C . PHE A 1 89 ? 6.139 -11.016 -3.546 1.00 95.94 89 PHE A C 1
ATOM 640 O O . PHE A 1 89 ? 6.175 -11.401 -2.380 1.00 95.94 89 PHE A O 1
ATOM 647 N N . GLY A 1 90 ? 6.471 -11.833 -4.551 1.00 96.06 90 GLY A N 1
ATOM 648 C CA . GLY A 1 90 ? 7.029 -13.171 -4.306 1.00 96.06 90 GLY A CA 1
ATOM 649 C C . GLY A 1 90 ? 8.542 -13.178 -4.075 1.00 96.06 90 GLY A C 1
ATOM 650 O O . GLY A 1 90 ? 9.078 -14.149 -3.545 1.00 96.06 90 GLY A O 1
ATOM 651 N N . TRP A 1 91 ? 9.239 -12.108 -4.464 1.00 96.75 91 TRP A N 1
ATOM 652 C CA . TRP A 1 91 ? 10.656 -11.898 -4.188 1.00 96.75 91 TRP A CA 1
ATOM 653 C C . TRP A 1 91 ? 10.964 -10.403 -4.141 1.00 96.75 91 TRP A C 1
ATOM 655 O O . TRP A 1 91 ? 10.464 -9.636 -4.962 1.00 96.75 91 TRP A O 1
ATOM 665 N N . LEU A 1 92 ? 11.840 -10.022 -3.214 1.00 96.00 92 LEU A N 1
ATOM 666 C CA . LEU A 1 92 ? 12.432 -8.696 -3.126 1.00 96.00 92 LEU A CA 1
ATOM 667 C C . LEU A 1 92 ? 13.936 -8.834 -2.846 1.00 96.00 92 LEU A C 1
ATOM 669 O O . LEU A 1 92 ? 14.348 -9.788 -2.175 1.00 96.00 92 LEU A O 1
ATOM 673 N N . PRO A 1 93 ? 14.769 -7.894 -3.325 1.00 94.94 93 PRO A N 1
ATOM 674 C CA . PRO A 1 93 ? 16.149 -7.771 -2.872 1.00 94.94 93 PRO A CA 1
ATOM 675 C C . PRO A 1 93 ? 16.248 -7.661 -1.346 1.00 94.94 93 PRO A C 1
ATOM 677 O O . PRO A 1 93 ? 15.370 -7.093 -0.703 1.00 94.94 93 PRO A O 1
ATOM 680 N N . SER A 1 94 ? 17.345 -8.145 -0.759 1.00 92.12 94 SER A N 1
ATOM 681 C CA . SER A 1 94 ? 17.529 -8.174 0.702 1.00 92.12 94 SER A CA 1
ATOM 682 C C . SER A 1 94 ? 17.555 -6.795 1.359 1.00 92.12 94 SER A C 1
ATOM 684 O O . SER A 1 94 ? 17.317 -6.695 2.558 1.00 92.12 94 SER A O 1
ATOM 686 N N . TYR A 1 95 ? 17.846 -5.744 0.588 1.00 89.56 95 TYR A N 1
ATOM 687 C CA . TYR A 1 95 ? 17.783 -4.374 1.078 1.00 89.56 95 TYR A CA 1
ATOM 688 C C . TYR A 1 95 ? 16.347 -3.871 1.234 1.00 89.56 95 TYR A C 1
ATOM 690 O O . TYR A 1 95 ? 16.173 -2.855 1.885 1.00 89.56 95 TYR A O 1
ATOM 698 N N . PHE A 1 96 ? 15.319 -4.555 0.715 1.00 91.00 96 PHE A N 1
ATOM 699 C CA . PHE A 1 96 ? 13.923 -4.289 1.073 1.00 91.00 96 PHE A CA 1
ATOM 700 C C . PHE A 1 96 ? 13.596 -4.913 2.423 1.00 91.00 96 PHE A C 1
ATOM 702 O O . PHE A 1 96 ? 13.519 -6.132 2.580 1.00 91.00 96 PHE A O 1
ATOM 709 N N . GLY A 1 97 ? 13.437 -4.044 3.417 1.00 81.44 97 GLY A N 1
ATOM 710 C CA . GLY A 1 97 ? 13.122 -4.439 4.780 1.00 81.44 97 GLY A CA 1
ATOM 711 C C . GLY A 1 97 ? 11.623 -4.471 5.018 1.00 81.44 97 GLY A C 1
ATOM 712 O O . GLY A 1 97 ? 11.139 -5.418 5.632 1.00 81.44 97 GLY A O 1
ATOM 713 N N . ALA A 1 98 ? 10.908 -3.463 4.523 1.00 83.25 98 ALA A N 1
ATOM 714 C CA . ALA A 1 98 ? 9.508 -3.258 4.835 1.00 83.25 98 ALA A CA 1
ATOM 715 C C . ALA A 1 98 ? 8.606 -3.533 3.635 1.00 83.25 98 ALA A C 1
ATOM 717 O O . ALA A 1 98 ? 8.947 -3.170 2.511 1.00 83.25 98 ALA A O 1
ATOM 718 N N . VAL A 1 99 ? 7.458 -4.160 3.889 1.00 88.56 99 VAL A N 1
ATOM 719 C CA . VAL A 1 99 ? 6.387 -4.340 2.901 1.00 88.56 99 VAL A CA 1
ATOM 720 C C . VAL A 1 99 ? 5.098 -3.840 3.526 1.00 88.56 99 VAL A C 1
ATOM 722 O O . VAL A 1 99 ? 4.767 -4.260 4.637 1.00 88.56 99 VAL A O 1
ATOM 725 N N . SER A 1 100 ? 4.393 -2.963 2.823 1.00 87.88 100 SER A N 1
ATOM 726 C CA . SER A 1 100 ? 3.034 -2.569 3.140 1.00 87.88 100 SER A CA 1
ATOM 727 C C . SER A 1 100 ? 2.075 -2.944 2.017 1.00 87.88 100 SER A C 1
ATOM 729 O O . SER A 1 100 ? 2.434 -3.041 0.845 1.00 87.88 100 SER A O 1
ATOM 731 N N . TYR A 1 101 ? 0.854 -3.261 2.421 1.00 86.62 101 TYR A N 1
ATOM 732 C CA . TYR A 1 101 ? -0.271 -3.523 1.538 1.00 86.62 101 TYR A CA 1
ATOM 733 C C . TYR A 1 101 ? -1.248 -2.396 1.784 1.00 86.62 101 TYR A C 1
ATOM 735 O O . TYR A 1 101 ? -1.642 -2.219 2.933 1.00 86.62 101 TYR A O 1
ATOM 743 N N . ASN A 1 102 ? -1.586 -1.639 0.746 1.00 81.56 102 ASN A N 1
ATOM 744 C CA . ASN A 1 102 ? -2.488 -0.505 0.856 1.00 81.56 102 ASN A CA 1
ATOM 745 C C . ASN A 1 102 ? -3.576 -0.678 -0.197 1.00 81.56 102 ASN A C 1
ATOM 747 O O . ASN A 1 102 ? -3.308 -0.841 -1.392 1.00 81.56 102 ASN A O 1
ATOM 751 N N . GLU A 1 103 ? -4.812 -0.658 0.264 1.00 76.56 103 GLU A N 1
ATOM 752 C CA . GLU A 1 103 ? -5.978 -0.641 -0.602 1.00 76.56 103 GLU A CA 1
ATOM 753 C C . GLU A 1 103 ? -6.878 0.480 -0.141 1.00 76.56 103 GLU A C 1
ATOM 755 O O . GLU A 1 103 ? -7.267 0.474 1.018 1.00 76.56 103 GLU A O 1
ATOM 760 N N . GLY A 1 104 ? -7.204 1.420 -1.023 1.00 69.38 104 GLY A N 1
ATOM 761 C CA . GLY A 1 104 ? -8.120 2.507 -0.695 1.00 69.38 104 GLY A CA 1
ATOM 762 C C . GLY A 1 104 ? -8.126 3.595 -1.757 1.00 69.38 104 GLY A C 1
ATOM 763 O O . GLY A 1 104 ? -7.943 3.316 -2.946 1.00 69.38 104 GLY A O 1
ATOM 764 N N . TYR A 1 105 ? -8.305 4.845 -1.330 1.00 61.75 105 TYR A N 1
ATOM 765 C CA . TYR A 1 105 ? -8.354 6.025 -2.201 1.00 61.75 105 TYR A CA 1
ATOM 766 C C . TYR A 1 105 ? -7.180 6.120 -3.194 1.00 61.75 105 TYR A C 1
ATOM 768 O O . TYR A 1 105 ? -7.353 6.538 -4.338 1.00 61.75 105 TYR A O 1
ATOM 776 N N . HIS A 1 106 ? -5.989 5.675 -2.786 1.00 61.59 106 HIS A N 1
ATOM 777 C CA . HIS A 1 106 ? -4.770 5.698 -3.600 1.00 61.59 106 HIS A CA 1
ATOM 778 C C . HIS A 1 106 ? -4.630 4.510 -4.570 1.00 61.59 106 HIS A C 1
ATOM 780 O O . HIS A 1 106 ? -3.598 4.355 -5.220 1.00 61.59 106 HIS A O 1
ATOM 786 N N . GLY A 1 107 ? -5.662 3.674 -4.693 1.00 72.31 107 GLY A N 1
ATOM 787 C CA . GLY A 1 107 ? -5.660 2.470 -5.515 1.00 72.31 107 GLY A CA 1
ATOM 788 C C . GLY A 1 107 ? -5.302 1.208 -4.730 1.00 72.31 107 GLY A C 1
ATOM 789 O O . GLY A 1 107 ? -5.236 1.204 -3.504 1.00 72.31 107 GLY A O 1
ATOM 790 N N . VAL A 1 108 ? -5.115 0.109 -5.464 1.00 82.31 108 VAL A N 1
ATOM 791 C CA . VAL A 1 108 ? -4.747 -1.202 -4.912 1.00 82.31 108 VAL A CA 1
ATOM 792 C C . VAL A 1 108 ? -3.285 -1.469 -5.232 1.00 82.31 108 VAL A C 1
ATOM 794 O O . VAL A 1 108 ? -2.947 -1.731 -6.394 1.00 82.31 108 VAL A O 1
ATOM 797 N N . PHE A 1 109 ? -2.431 -1.409 -4.211 1.00 89.94 109 PHE A N 1
ATOM 798 C CA . PHE A 1 109 ? -1.002 -1.634 -4.378 1.00 89.94 109 PHE A CA 1
ATOM 799 C C . PHE A 1 109 ? -0.339 -2.279 -3.158 1.00 89.94 109 PHE A C 1
ATOM 801 O O . PHE A 1 109 ? -0.775 -2.156 -2.015 1.00 89.94 109 PHE A O 1
ATOM 808 N N . ALA A 1 110 ? 0.768 -2.964 -3.413 1.00 92.06 110 ALA A N 1
ATOM 809 C CA . ALA A 1 110 ? 1.738 -3.335 -2.396 1.00 92.06 110 ALA A CA 1
ATOM 810 C C . ALA A 1 110 ? 2.966 -2.440 -2.568 1.00 92.06 110 ALA A C 1
ATOM 812 O O . ALA A 1 110 ? 3.468 -2.301 -3.682 1.00 92.06 110 ALA A O 1
ATOM 813 N N . ASP A 1 111 ? 3.473 -1.844 -1.494 1.00 92.50 111 ASP A N 1
ATOM 814 C CA . ASP A 1 111 ? 4.729 -1.103 -1.516 1.00 92.50 111 ASP A CA 1
ATOM 815 C C . ASP A 1 111 ? 5.798 -1.810 -0.687 1.00 92.50 111 ASP A C 1
ATOM 817 O O . ASP A 1 111 ? 5.557 -2.318 0.402 1.00 92.50 111 ASP A O 1
ATOM 821 N N . ALA A 1 112 ? 7.007 -1.864 -1.223 1.00 92.12 112 ALA A N 1
ATOM 822 C CA . ALA A 1 112 ? 8.183 -2.340 -0.528 1.00 92.12 112 ALA A CA 1
ATOM 823 C C . ALA A 1 112 ? 9.171 -1.191 -0.398 1.00 92.12 112 ALA A C 1
ATOM 825 O O . ALA A 1 112 ? 9.454 -0.487 -1.371 1.00 92.12 112 ALA A O 1
ATOM 826 N N . ARG A 1 113 ? 9.726 -1.022 0.801 1.00 90.06 113 ARG A N 1
ATOM 827 C CA . ARG A 1 113 ? 10.696 0.031 1.091 1.00 90.06 113 ARG A CA 1
ATOM 828 C C . ARG A 1 113 ? 11.991 -0.539 1.650 1.00 90.06 113 ARG A C 1
ATOM 830 O O . ARG A 1 113 ? 12.015 -1.450 2.486 1.00 90.06 113 ARG A O 1
ATOM 837 N N . GLY A 1 114 ? 13.080 -0.028 1.100 1.00 85.25 114 GLY A N 1
ATOM 838 C CA . GLY A 1 114 ? 14.439 -0.427 1.377 1.00 85.25 114 GLY A CA 1
ATOM 839 C C . GLY A 1 114 ? 14.973 0.177 2.655 1.00 85.25 114 GLY A C 1
ATOM 840 O O . GLY A 1 114 ? 14.604 1.285 3.010 1.00 85.25 114 GLY A O 1
ATOM 841 N N . THR A 1 115 ? 15.877 -0.519 3.328 1.00 78.38 115 THR A N 1
ATOM 842 C CA . THR A 1 115 ? 16.806 0.113 4.261 1.00 78.38 115 THR A CA 1
ATOM 843 C C . THR A 1 115 ? 17.850 0.878 3.458 1.00 78.38 115 THR A C 1
ATOM 845 O O . THR A 1 115 ? 18.317 0.384 2.429 1.00 78.38 115 THR A O 1
ATOM 848 N N . GLU A 1 116 ? 18.220 2.070 3.915 1.00 67.81 116 GLU A N 1
ATOM 849 C CA . GLU A 1 116 ? 19.239 2.887 3.258 1.00 67.81 116 GLU A CA 1
ATOM 850 C C . GLU A 1 116 ? 20.560 2.093 3.138 1.00 67.81 116 GLU A C 1
ATOM 852 O O . GLU A 1 116 ? 21.091 1.650 4.160 1.00 67.81 116 GLU A O 1
ATOM 857 N N . PRO A 1 117 ? 21.094 1.858 1.923 1.00 55.59 117 PRO A N 1
ATOM 858 C CA . PRO A 1 117 ? 22.215 0.932 1.743 1.00 55.59 117 PRO A CA 1
ATOM 859 C C . PRO A 1 117 ? 23.548 1.422 2.326 1.00 55.59 117 PRO A C 1
ATOM 861 O O . PRO A 1 117 ? 24.437 0.611 2.569 1.00 55.59 117 PRO A O 1
ATOM 864 N N . THR A 1 118 ? 23.725 2.733 2.522 1.00 55.53 118 THR A N 1
ATOM 865 C CA . THR A 1 118 ? 25.062 3.335 2.695 1.00 55.53 118 THR A CA 1
ATOM 866 C C . THR A 1 118 ? 25.260 4.131 3.984 1.00 55.53 118 THR A C 1
ATOM 868 O O . THR A 1 118 ? 26.315 4.747 4.149 1.00 55.53 118 THR A O 1
ATOM 871 N N . GLY A 1 119 ? 24.282 4.165 4.899 1.00 52.88 119 GLY A N 1
ATOM 872 C CA . GLY A 1 119 ? 24.371 4.945 6.146 1.00 52.88 119 GLY A CA 1
ATOM 873 C C . GLY A 1 119 ? 24.571 6.456 5.944 1.00 52.88 119 GLY A C 1
ATOM 874 O O . GLY A 1 119 ? 24.774 7.190 6.908 1.00 52.88 119 GLY A O 1
ATOM 875 N N . HIS A 1 120 ? 24.527 6.925 4.697 1.00 47.50 120 HIS A N 1
ATOM 876 C CA . HIS A 1 120 ? 24.487 8.330 4.357 1.00 47.50 120 HIS A CA 1
ATOM 877 C C . HIS A 1 120 ? 23.023 8.692 4.286 1.00 47.50 120 HIS A C 1
ATOM 879 O O . HIS A 1 120 ? 22.435 8.575 3.215 1.00 47.50 120 HIS A O 1
ATOM 885 N N . VAL A 1 121 ? 22.481 9.157 5.411 1.00 50.09 121 VAL A N 1
ATOM 886 C CA . VAL A 1 121 ? 21.254 9.945 5.400 1.00 50.09 121 VAL A CA 1
ATOM 887 C C . VAL A 1 121 ? 21.581 11.170 4.556 1.00 50.09 121 VAL A C 1
ATOM 889 O O . VAL A 1 121 ? 22.083 12.181 5.049 1.00 50.09 121 VAL A O 1
ATOM 892 N N . GLY A 1 122 ? 21.387 11.063 3.242 1.00 44.88 122 GLY A N 1
ATOM 893 C CA . GLY A 1 122 ? 21.319 12.243 2.404 1.00 44.88 122 GLY A CA 1
ATOM 894 C C . GLY A 1 122 ? 20.273 13.157 3.030 1.00 44.88 122 GLY A C 1
ATOM 895 O O . GLY A 1 122 ? 19.326 12.679 3.651 1.00 44.88 122 GLY A O 1
ATOM 896 N N . GLU A 1 123 ? 20.417 14.466 2.856 1.00 47.19 123 GLU A N 1
ATOM 897 C CA . GLU A 1 123 ? 19.568 15.511 3.456 1.00 47.19 123 GLU A CA 1
ATOM 898 C C . GLU A 1 123 ? 18.039 15.312 3.235 1.00 47.19 123 GLU A C 1
ATOM 900 O O . GLU A 1 123 ? 17.229 16.033 3.808 1.00 47.19 123 GLU A O 1
ATOM 905 N N . PHE A 1 124 ? 17.633 14.310 2.438 1.00 55.69 124 PHE A N 1
ATOM 906 C CA . PHE A 1 124 ? 16.252 13.938 2.127 1.00 55.69 124 PHE A CA 1
ATOM 907 C C . PHE A 1 124 ? 15.856 12.467 2.397 1.00 55.69 124 PHE A C 1
ATOM 909 O O . PHE A 1 124 ? 14.724 12.120 2.073 1.00 55.69 124 PHE A O 1
ATOM 916 N N . GLY A 1 125 ? 16.724 11.607 2.957 1.00 63.47 125 GLY A N 1
ATOM 917 C CA . GLY A 1 125 ? 16.359 10.246 3.406 1.00 63.47 125 GLY A CA 1
ATOM 918 C C . GLY A 1 125 ? 15.621 9.391 2.362 1.00 63.47 125 GLY A C 1
ATOM 919 O O . GLY A 1 125 ? 14.552 8.847 2.639 1.00 63.47 125 GLY A O 1
ATOM 920 N N . LEU A 1 126 ? 16.142 9.330 1.132 1.00 80.75 126 LEU A N 1
ATOM 921 C CA . LEU A 1 126 ? 15.482 8.640 0.021 1.00 80.75 126 LEU A CA 1
ATOM 922 C C . LEU A 1 126 ? 15.742 7.133 0.105 1.00 80.75 126 LEU A C 1
ATOM 924 O O . LEU A 1 126 ? 16.859 6.669 -0.102 1.00 80.75 126 LEU A O 1
ATOM 928 N N . MET A 1 127 ? 14.697 6.366 0.400 1.00 85.25 127 MET A N 1
ATOM 929 C CA . MET A 1 127 ? 14.778 4.914 0.549 1.00 85.25 127 MET A CA 1
ATOM 930 C C . MET A 1 127 ? 14.379 4.226 -0.762 1.00 85.25 127 MET A C 1
ATOM 932 O O . MET A 1 127 ? 13.389 4.656 -1.369 1.00 85.25 127 MET A O 1
ATOM 936 N N . PRO A 1 128 ? 15.076 3.149 -1.187 1.00 92.19 128 PRO A N 1
ATOM 937 C CA . PRO A 1 128 ? 14.645 2.346 -2.326 1.00 92.19 128 PRO A CA 1
ATOM 938 C C . PRO A 1 128 ? 13.177 1.988 -2.173 1.00 92.19 128 PRO A C 1
ATOM 940 O O . PRO A 1 128 ? 12.787 1.446 -1.146 1.00 92.19 128 PRO A O 1
ATOM 943 N N . THR A 1 129 ? 12.349 2.318 -3.152 1.00 92.88 129 THR A N 1
ATOM 944 C CA . THR A 1 129 ? 10.909 2.091 -3.063 1.00 92.88 129 THR A CA 1
ATOM 945 C C . THR A 1 129 ? 10.435 1.390 -4.318 1.00 92.88 129 THR A C 1
ATOM 947 O O . THR A 1 129 ? 10.850 1.724 -5.425 1.00 92.88 129 THR A O 1
ATOM 950 N N . VAL A 1 130 ? 9.591 0.382 -4.133 1.00 95.75 130 VAL A N 1
ATOM 951 C CA . VAL A 1 130 ? 8.928 -0.340 -5.214 1.00 95.75 130 VAL A CA 1
ATOM 952 C C . VAL A 1 130 ? 7.455 -0.403 -4.877 1.00 95.75 130 VAL A C 1
ATOM 954 O O . VAL A 1 130 ? 7.087 -0.954 -3.847 1.00 95.75 130 VAL A O 1
ATOM 957 N N . VAL A 1 131 ? 6.620 0.132 -5.753 1.00 95.31 131 VAL A N 1
ATOM 958 C CA . VAL A 1 131 ? 5.168 0.015 -5.685 1.00 95.31 131 VAL A CA 1
ATOM 959 C C . VAL A 1 131 ? 4.727 -0.954 -6.772 1.00 95.31 131 VAL A C 1
ATOM 961 O O . VAL A 1 131 ? 5.111 -0.810 -7.928 1.00 95.31 131 VAL A O 1
ATOM 964 N N . LEU A 1 132 ? 3.959 -1.965 -6.394 1.00 96.25 132 LEU A N 1
ATOM 965 C CA . LEU A 1 132 ? 3.372 -2.965 -7.273 1.00 96.25 132 LEU A CA 1
ATOM 966 C C . LEU A 1 132 ? 1.862 -2.772 -7.269 1.00 96.25 132 LEU A C 1
ATOM 968 O O . LEU A 1 132 ? 1.252 -2.836 -6.206 1.00 96.25 132 LEU A O 1
ATOM 972 N N . SER A 1 133 ? 1.261 -2.616 -8.443 1.00 94.75 133 SER A N 1
ATOM 973 C CA . SER A 1 133 ? -0.171 -2.342 -8.585 1.00 94.75 133 SER A CA 1
ATOM 974 C C . SER A 1 133 ? -0.804 -3.235 -9.649 1.00 94.75 133 SER A C 1
ATOM 976 O O . SER A 1 133 ? -0.155 -3.616 -10.626 1.00 94.75 133 SER A O 1
ATOM 978 N N . ALA A 1 134 ? -2.092 -3.550 -9.490 1.00 93.00 134 ALA A N 1
ATOM 979 C CA . ALA A 1 134 ? -2.878 -4.270 -10.493 1.00 93.00 134 ALA A CA 1
ATOM 980 C C . ALA A 1 134 ? -3.976 -3.388 -11.085 1.00 93.00 134 ALA A C 1
ATOM 982 O O . ALA A 1 134 ? -4.758 -2.767 -10.365 1.00 93.00 134 ALA A O 1
ATOM 983 N N . TYR A 1 135 ? -4.082 -3.404 -12.411 1.00 91.31 135 TYR A N 1
ATOM 984 C CA . TYR A 1 135 ? -5.190 -2.766 -13.113 1.00 91.31 135 TYR A CA 1
ATOM 985 C C . TYR A 1 135 ? -6.479 -3.587 -12.958 1.00 91.31 135 TYR A C 1
ATOM 987 O O . TYR A 1 135 ? -6.419 -4.793 -12.697 1.00 91.31 135 TYR A O 1
ATOM 995 N N . PRO A 1 1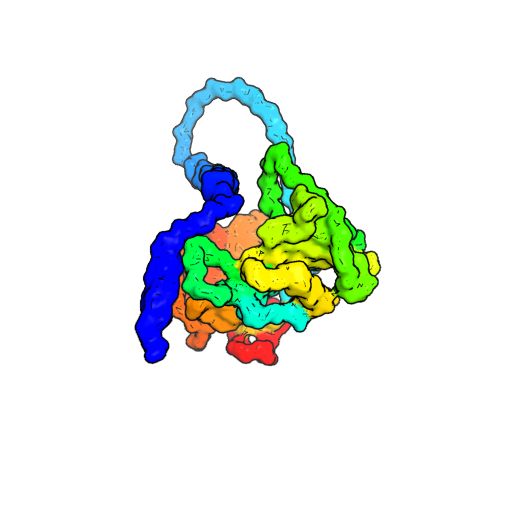36 ? -7.669 -2.987 -13.118 1.00 89.19 136 PRO A N 1
ATOM 996 C CA . PRO A 1 136 ? -8.900 -3.761 -13.238 1.00 89.19 136 PRO A CA 1
ATOM 997 C C . PRO A 1 136 ? -8.820 -4.773 -14.394 1.00 89.19 136 PRO A C 1
ATOM 999 O O . PRO A 1 136 ? -8.168 -4.527 -15.411 1.00 89.19 136 PRO A O 1
ATOM 1002 N N . ARG A 1 137 ? -9.500 -5.917 -14.253 1.00 90.69 137 ARG A N 1
ATOM 1003 C CA . ARG A 1 137 ? -9.601 -6.892 -15.349 1.00 90.69 137 ARG A CA 1
ATOM 1004 C C . ARG A 1 137 ? -10.278 -6.273 -16.566 1.00 90.69 137 ARG A C 1
ATOM 1006 O O . ARG A 1 137 ? -11.230 -5.510 -16.432 1.00 90.69 137 ARG A O 1
ATOM 1013 N N . GLY A 1 138 ? -9.789 -6.624 -17.748 1.00 92.44 138 GLY A N 1
ATOM 1014 C CA . GLY A 1 138 ? -10.241 -6.074 -19.023 1.00 92.44 138 GLY A CA 1
ATOM 1015 C C . GLY A 1 138 ? -9.720 -4.665 -19.316 1.00 92.44 138 GLY A C 1
ATOM 1016 O O . GLY A 1 138 ? -9.984 -4.150 -20.398 1.00 92.44 138 GLY A O 1
ATOM 1017 N N . THR A 1 139 ? -8.971 -4.044 -18.399 1.00 91.31 139 THR A N 1
ATOM 1018 C CA . THR A 1 139 ? -8.346 -2.739 -18.622 1.00 91.31 139 THR A CA 1
ATOM 1019 C C . THR A 1 139 ? -6.908 -2.924 -19.087 1.00 91.31 139 THR A C 1
ATOM 1021 O O . THR A 1 139 ? -6.048 -3.383 -18.335 1.00 91.31 139 THR A O 1
ATOM 1024 N N . GLU A 1 140 ? -6.642 -2.548 -20.336 1.00 91.19 140 GLU A N 1
ATOM 1025 C CA . GLU A 1 140 ? -5.277 -2.357 -20.816 1.00 91.19 140 GLU A CA 1
ATOM 1026 C C . GLU A 1 140 ? -4.796 -0.953 -20.421 1.00 91.19 140 GLU A C 1
ATOM 1028 O O . GLU A 1 140 ? -5.488 0.029 -20.701 1.00 91.19 140 GLU A O 1
ATOM 1033 N N . PRO A 1 141 ? -3.648 -0.834 -19.738 1.00 90.81 141 PRO A N 1
ATOM 1034 C CA . PRO A 1 141 ? -3.167 0.454 -19.275 1.00 90.81 141 PRO A CA 1
ATOM 1035 C C . PRO A 1 141 ? -2.658 1.312 -20.431 1.00 90.81 141 PRO A C 1
ATOM 1037 O O . PRO A 1 141 ? -1.819 0.886 -21.226 1.00 90.81 141 PRO A O 1
ATOM 1040 N N . THR A 1 142 ? -3.134 2.551 -20.492 1.00 88.38 142 THR A N 1
ATOM 1041 C CA . THR A 1 142 ? -2.689 3.550 -21.462 1.00 88.38 142 THR A CA 1
ATOM 1042 C C . THR A 1 142 ? -1.448 4.283 -20.936 1.00 88.38 142 THR A C 1
ATOM 1044 O O . THR A 1 142 ? -1.303 4.465 -19.724 1.00 88.38 142 THR A O 1
ATOM 1047 N N . PRO A 1 143 ? -0.481 4.650 -21.793 1.00 82.88 143 PRO A N 1
ATOM 1048 C CA . PRO A 1 143 ? 0.787 5.219 -21.332 1.00 82.88 143 PRO A CA 1
ATOM 1049 C C . PRO A 1 143 ? 0.650 6.597 -20.680 1.00 82.88 143 PRO A C 1
ATOM 1051 O O . PRO A 1 143 ? 1.471 6.938 -19.846 1.00 82.88 143 PRO A O 1
ATOM 1054 N N . ASP A 1 144 ? -0.389 7.355 -21.015 1.00 79.31 144 ASP A N 1
ATOM 1055 C CA . ASP A 1 144 ? -0.682 8.704 -20.515 1.00 79.31 144 ASP A CA 1
ATOM 1056 C C . ASP A 1 144 ? -1.041 8.778 -19.023 1.00 79.31 144 ASP A C 1
ATOM 1058 O O . ASP A 1 144 ? -1.116 9.877 -18.478 1.00 79.31 144 ASP A O 1
ATOM 1062 N N . ARG A 1 145 ? -1.249 7.640 -18.354 1.00 74.88 145 ARG A N 1
ATOM 1063 C CA . ARG A 1 145 ? -1.654 7.596 -16.949 1.00 74.88 145 ARG A CA 1
ATOM 1064 C C . ARG A 1 145 ? -0.778 6.648 -16.150 1.00 74.88 145 ARG A C 1
ATOM 1066 O O . ARG A 1 145 ? -0.830 5.444 -16.386 1.00 74.88 145 ARG A O 1
ATOM 1073 N N . LEU A 1 146 ? -0.032 7.160 -15.175 1.00 78.56 146 LEU A N 1
ATOM 1074 C CA . LEU A 1 146 ? 0.670 6.352 -14.170 1.00 78.56 146 LEU A CA 1
ATOM 1075 C C . LEU A 1 146 ? -0.246 6.046 -12.976 1.00 78.56 146 LEU A C 1
ATOM 1077 O O . LEU A 1 146 ? -1.117 6.849 -12.643 1.00 78.56 146 LEU A O 1
ATOM 1081 N N . VAL A 1 147 ? -0.058 4.897 -12.312 1.00 67.50 147 VAL A N 1
ATOM 1082 C CA . VAL A 1 147 ? -0.945 4.481 -11.202 1.00 67.50 147 VAL A CA 1
ATOM 1083 C C . VAL A 1 147 ? -0.815 5.402 -9.981 1.00 67.50 147 VAL A C 1
ATOM 1085 O O . VAL A 1 147 ? -1.798 5.625 -9.281 1.00 67.50 147 VAL A O 1
ATOM 1088 N N . ASN A 1 148 ? 0.361 6.000 -9.769 1.00 61.50 148 ASN A N 1
ATOM 1089 C CA . ASN A 1 148 ? 0.668 6.777 -8.563 1.00 61.50 148 ASN A CA 1
ATOM 1090 C C . ASN A 1 148 ? 0.681 8.301 -8.763 1.00 61.50 148 ASN A C 1
ATOM 1092 O O . ASN A 1 148 ? 0.894 9.036 -7.801 1.00 61.50 148 ASN A O 1
ATOM 1096 N N . GLU A 1 149 ? 0.419 8.809 -9.970 1.00 62.31 149 GLU A N 1
ATOM 1097 C CA . GLU A 1 149 ? 0.361 10.260 -10.232 1.00 62.31 149 GLU A CA 1
ATOM 1098 C C . GLU A 1 149 ? -1.029 10.868 -9.969 1.00 62.31 149 GLU A C 1
ATOM 1100 O O . GLU A 1 149 ? -1.351 11.939 -10.464 1.00 62.31 149 GLU A O 1
ATOM 1105 N N . SER A 1 150 ? -1.836 10.225 -9.115 1.00 47.84 150 SER A N 1
ATOM 1106 C CA . SER A 1 150 ? -3.208 10.611 -8.727 1.00 47.84 150 SER A CA 1
ATOM 1107 C C . SER A 1 150 ? -3.362 12.016 -8.114 1.00 47.84 150 SER A C 1
ATOM 1109 O O . SER A 1 150 ? -4.475 12.420 -7.768 1.00 47.84 150 SER A O 1
ATOM 1111 N N . LEU A 1 151 ? -2.294 12.798 -7.982 1.00 51.44 151 LEU A N 1
ATOM 1112 C CA . LEU A 1 151 ? -2.455 14.235 -7.832 1.00 51.44 151 LEU A CA 1
ATOM 1113 C C . LEU A 1 151 ? -2.749 14.799 -9.226 1.00 51.44 151 LEU A C 1
ATOM 1115 O O . LEU A 1 151 ? -1.849 15.329 -9.873 1.00 51.44 151 LEU A O 1
ATOM 1119 N N . ASP A 1 152 ? -4.016 14.683 -9.649 1.00 52.25 152 ASP A N 1
ATOM 1120 C CA . ASP A 1 152 ? -4.642 15.305 -10.833 1.00 52.25 152 ASP A CA 1
ATOM 1121 C C . ASP A 1 152 ? -4.617 16.846 -10.731 1.00 52.25 152 ASP A C 1
ATOM 1123 O O . ASP A 1 152 ? -5.607 17.547 -10.939 1.00 52.25 152 ASP A O 1
ATOM 1127 N N . LEU A 1 153 ? -3.478 17.419 -10.352 1.00 59.22 153 LEU A N 1
ATOM 1128 C CA . LEU A 1 153 ? -3.242 18.834 -10.496 1.00 59.22 153 LEU A CA 1
ATOM 1129 C C . LEU A 1 153 ? -3.012 19.064 -11.989 1.00 59.22 153 LEU A C 1
ATOM 1131 O O . LEU A 1 153 ? -2.048 18.519 -12.534 1.00 59.22 153 LEU A O 1
ATOM 1135 N N . PRO A 1 154 ? -3.869 19.849 -12.665 1.00 62.12 154 PRO A N 1
ATOM 1136 C CA . PRO A 1 154 ? -3.707 20.130 -14.080 1.00 62.12 154 PRO A CA 1
ATOM 1137 C C . PRO A 1 154 ? -2.360 20.819 -14.285 1.00 62.12 154 PRO A C 1
ATOM 1139 O O . PRO A 1 154 ? -2.187 22.008 -14.006 1.00 62.12 154 PRO A O 1
ATOM 1142 N N . THR A 1 155 ? -1.372 20.057 -14.749 1.00 67.56 155 THR A N 1
ATOM 1143 C CA . THR A 1 155 ? -0.114 20.630 -15.200 1.00 67.56 155 THR A CA 1
ATOM 1144 C C . THR A 1 155 ? -0.354 21.157 -16.614 1.00 67.56 15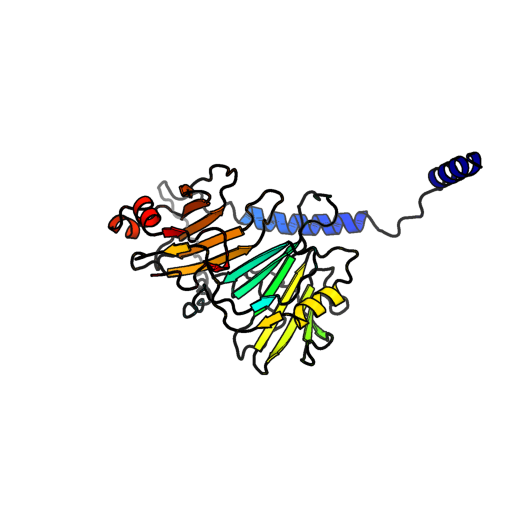5 THR A C 1
ATOM 1146 O O . THR A 1 155 ? -0.893 20.433 -17.449 1.00 67.56 155 THR A O 1
ATOM 1149 N N . PRO A 1 156 ? 0.016 22.415 -16.925 1.00 73.62 156 PRO A N 1
ATOM 1150 C CA . PRO A 1 156 ? -0.273 23.022 -18.228 1.00 73.62 156 PRO A CA 1
ATOM 1151 C C . PRO A 1 156 ? 0.300 22.260 -19.429 1.00 73.62 156 PRO A C 1
ATOM 1153 O O . PRO A 1 156 ? -0.067 22.558 -20.557 1.00 73.62 156 PRO A O 1
ATOM 1156 N N . ASN A 1 157 ? 1.212 21.314 -19.191 1.00 76.44 157 ASN A N 1
ATOM 1157 C CA . ASN A 1 157 ? 1.794 20.418 -20.177 1.00 76.44 157 ASN A CA 1
ATOM 1158 C C . ASN A 1 157 ? 2.140 19.098 -19.468 1.00 76.44 157 ASN A C 1
ATOM 1160 O O . ASN A 1 157 ? 3.241 19.010 -18.912 1.00 76.44 157 ASN A O 1
ATOM 1164 N N . PRO A 1 158 ? 1.229 18.109 -19.424 1.00 76.69 158 PRO A N 1
ATOM 1165 C CA . PRO A 1 158 ? 1.570 16.813 -18.859 1.00 76.69 158 PRO A CA 1
ATOM 1166 C C . PRO A 1 158 ? 2.736 16.204 -19.653 1.00 76.69 158 PRO A C 1
ATOM 1168 O O . PRO A 1 158 ? 2.815 16.402 -20.875 1.00 76.69 158 PRO A O 1
ATOM 1171 N N . PRO A 1 159 ? 3.671 15.504 -18.985 1.00 80.56 159 PRO A N 1
ATOM 1172 C CA . PRO A 1 159 ? 4.742 14.809 -19.680 1.00 80.56 159 PRO A CA 1
ATOM 1173 C C . PRO A 1 159 ? 4.150 13.832 -20.698 1.00 80.56 159 PRO A C 1
ATOM 1175 O O . PRO A 1 159 ? 3.125 13.187 -20.469 1.00 80.56 159 PRO A O 1
ATOM 1178 N N . ARG A 1 160 ? 4.789 13.747 -21.866 1.00 87.00 160 ARG A N 1
ATOM 1179 C CA . ARG A 1 160 ? 4.401 12.772 -22.878 1.00 87.00 160 ARG A CA 1
ATOM 1180 C C . ARG A 1 160 ? 5.065 11.448 -22.534 1.00 87.00 160 ARG A C 1
ATOM 1182 O O . ARG A 1 160 ? 6.263 11.289 -22.724 1.00 87.00 160 ARG A O 1
ATOM 1189 N N . TRP A 1 161 ? 4.266 10.503 -22.070 1.00 91.94 161 TRP A N 1
ATOM 1190 C CA . TRP A 1 161 ? 4.734 9.160 -21.772 1.00 91.94 161 TRP A CA 1
ATOM 1191 C C . TRP A 1 161 ? 4.854 8.310 -23.042 1.00 91.94 161 TRP A C 1
ATOM 1193 O O . TRP A 1 161 ? 3.977 8.302 -23.912 1.00 91.94 161 TRP A O 1
ATOM 1203 N N . HIS A 1 162 ? 5.953 7.573 -23.136 1.00 94.25 162 HIS A N 1
ATOM 1204 C CA . HIS A 1 162 ? 6.286 6.656 -24.215 1.00 94.25 162 HIS A CA 1
ATOM 1205 C C . HIS A 1 162 ? 6.223 5.210 -23.721 1.00 94.25 162 HIS A C 1
ATOM 1207 O O . HIS A 1 162 ? 6.688 4.903 -22.625 1.00 94.25 162 HIS A O 1
ATOM 1213 N N . GLN A 1 163 ? 5.695 4.310 -24.557 1.00 96.31 163 GLN A N 1
ATOM 1214 C CA . GLN A 1 163 ? 5.848 2.866 -24.364 1.00 96.31 163 GLN A CA 1
ATOM 1215 C C . GLN A 1 163 ? 7.090 2.391 -25.111 1.00 96.31 163 GLN A C 1
ATOM 1217 O O . GLN A 1 163 ? 7.176 2.540 -26.332 1.00 96.31 163 GLN A O 1
ATOM 1222 N N . VAL A 1 164 ? 8.034 1.798 -24.387 1.00 97.31 164 VAL A N 1
ATOM 1223 C CA . VAL A 1 164 ? 9.250 1.208 -24.958 1.00 97.31 164 VAL A CA 1
ATOM 1224 C C . VAL A 1 164 ? 9.227 -0.300 -24.701 1.00 97.31 164 VAL A C 1
ATOM 1226 O O . VAL A 1 164 ? 8.982 -0.703 -23.565 1.00 97.31 164 VAL A O 1
ATOM 1229 N N . PRO A 1 165 ? 9.471 -1.165 -25.702 1.00 98.06 165 PRO A N 1
ATOM 1230 C CA . PRO A 1 165 ? 9.485 -2.612 -25.490 1.00 98.06 165 PRO A CA 1
ATOM 1231 C C . PRO A 1 165 ? 10.415 -3.040 -24.344 1.00 98.06 165 PRO A C 1
ATOM 1233 O O . PRO A 1 165 ? 11.552 -2.577 -24.252 1.00 98.06 165 PRO A O 1
ATOM 1236 N N . ALA A 1 166 ? 9.946 -3.958 -23.495 1.00 98.38 166 ALA A N 1
ATOM 1237 C CA . ALA A 1 166 ? 10.729 -4.561 -22.418 1.00 98.38 166 ALA A CA 1
ATOM 1238 C C . ALA A 1 166 ? 10.899 -6.072 -22.648 1.00 98.38 166 ALA A C 1
ATOM 1240 O O . ALA A 1 166 ? 10.109 -6.682 -23.378 1.00 98.38 166 ALA A O 1
ATOM 1241 N N . PRO A 1 167 ? 11.899 -6.719 -22.018 1.00 98.50 167 PRO A N 1
ATOM 1242 C CA . PRO A 1 167 ? 11.951 -8.174 -21.966 1.00 98.50 167 PRO A CA 1
ATOM 1243 C C . PRO A 1 167 ? 10.648 -8.756 -21.406 1.00 98.50 167 PRO A C 1
ATOM 1245 O O . PRO A 1 167 ? 10.115 -8.267 -20.412 1.00 98.50 167 PRO A O 1
ATOM 1248 N N . ALA A 1 168 ? 10.148 -9.818 -22.037 1.00 98.44 168 ALA A N 1
ATOM 1249 C CA . ALA A 1 168 ? 8.921 -10.480 -21.612 1.00 98.44 168 ALA A CA 1
ATOM 1250 C C . ALA A 1 168 ? 9.030 -10.997 -20.168 1.00 98.44 168 ALA A C 1
ATOM 1252 O O . ALA A 1 168 ? 9.968 -11.723 -19.827 1.00 98.44 168 ALA A O 1
ATOM 1253 N N . VAL A 1 169 ? 8.030 -10.705 -19.338 1.00 98.50 169 VAL A N 1
ATOM 1254 C CA . VAL A 1 169 ? 7.950 -11.208 -17.959 1.00 98.50 169 VAL A CA 1
ATOM 1255 C C . VAL A 1 169 ? 7.160 -12.509 -17.974 1.00 98.50 169 VAL A C 1
ATOM 1257 O O . VAL A 1 169 ? 6.019 -12.537 -18.424 1.00 98.50 169 VAL A O 1
ATOM 1260 N N . ASN A 1 170 ? 7.757 -13.621 -17.536 1.00 97.94 170 ASN A N 1
ATOM 1261 C CA . ASN A 1 170 ? 7.112 -14.943 -17.555 1.00 97.94 170 ASN A CA 1
ATOM 1262 C C . ASN A 1 170 ? 6.510 -15.317 -18.932 1.00 97.94 170 ASN A C 1
ATOM 1264 O O . ASN A 1 170 ? 5.417 -15.878 -19.018 1.00 97.94 170 ASN A O 1
ATOM 1268 N N . LYS A 1 171 ? 7.238 -15.009 -20.021 1.00 98.00 171 LYS A N 1
ATOM 1269 C CA . LYS A 1 171 ? 6.822 -15.202 -21.432 1.00 98.00 171 LYS A CA 1
ATOM 1270 C C . LYS A 1 171 ? 5.596 -14.378 -21.857 1.00 98.00 171 LYS A C 1
ATOM 1272 O O . LYS A 1 171 ? 4.976 -14.688 -22.874 1.00 98.00 171 LYS A O 1
ATOM 1277 N N . ARG A 1 172 ? 5.235 -13.344 -21.098 1.00 98.00 172 ARG A N 1
ATOM 1278 C CA . ARG A 1 172 ? 4.132 -12.432 -21.408 1.00 98.00 172 ARG A CA 1
ATOM 1279 C C . ARG A 1 172 ? 4.655 -11.078 -21.887 1.00 98.00 172 ARG A C 1
ATOM 1281 O O . ARG A 1 172 ? 5.749 -10.683 -21.480 1.00 98.00 172 ARG A O 1
ATOM 1288 N N . PRO A 1 173 ? 3.887 -10.368 -22.731 1.00 97.94 173 PRO A N 1
ATOM 1289 C CA . PRO A 1 173 ? 4.238 -9.022 -23.163 1.00 97.94 173 PRO A CA 1
ATOM 1290 C C . PRO A 1 173 ? 4.509 -8.091 -21.979 1.00 97.94 173 PRO A C 1
ATOM 1292 O O . PRO A 1 173 ? 3.800 -8.130 -20.969 1.00 97.94 173 PRO A O 1
ATOM 1295 N N . ALA A 1 174 ? 5.532 -7.258 -22.133 1.00 98.31 174 ALA A N 1
ATOM 1296 C CA . ALA A 1 174 ? 5.925 -6.244 -21.172 1.00 98.31 174 ALA A CA 1
ATOM 1297 C C . ALA A 1 174 ? 6.483 -5.016 -21.901 1.00 98.31 174 ALA A C 1
ATOM 1299 O O . ALA A 1 174 ? 7.040 -5.134 -22.997 1.00 98.31 174 ALA A O 1
ATOM 1300 N N . TYR A 1 175 ? 6.348 -3.847 -21.287 1.00 98.19 175 TYR A N 1
ATOM 1301 C CA . TYR A 1 175 ? 6.905 -2.600 -21.792 1.00 98.19 175 TYR A CA 1
ATOM 1302 C C . TYR A 1 175 ? 7.254 -1.642 -20.649 1.00 98.19 175 TYR A C 1
ATOM 1304 O O . TYR A 1 175 ? 6.629 -1.653 -19.586 1.00 98.19 175 TYR A O 1
ATOM 1312 N N . TRP A 1 176 ? 8.266 -0.815 -20.882 1.00 97.88 176 TRP A N 1
ATOM 1313 C CA . TRP A 1 176 ? 8.630 0.311 -20.034 1.00 97.88 176 TRP A CA 1
ATOM 1314 C C . TRP A 1 176 ? 7.742 1.512 -20.351 1.00 97.88 176 TRP A C 1
ATOM 1316 O O . TRP A 1 176 ? 7.386 1.725 -21.515 1.00 97.88 176 TRP A O 1
ATOM 1326 N N . VAL A 1 177 ? 7.415 2.304 -19.333 1.00 96.50 177 VAL A N 1
ATOM 1327 C CA . VAL A 1 177 ? 6.766 3.612 -19.486 1.00 96.50 177 VAL A CA 1
ATOM 1328 C C . VAL A 1 177 ? 7.758 4.688 -19.063 1.00 96.50 177 VAL A C 1
ATOM 1330 O O . VAL A 1 177 ? 8.276 4.647 -17.952 1.00 96.50 177 VAL A O 1
ATOM 1333 N N . THR A 1 178 ? 8.078 5.612 -19.968 1.00 95.38 178 THR A N 1
ATOM 1334 C CA . THR A 1 178 ? 9.148 6.606 -19.764 1.00 95.38 178 THR A CA 1
ATOM 1335 C C . THR A 1 178 ? 8.823 7.941 -20.433 1.00 95.38 178 THR A C 1
ATOM 1337 O O . THR A 1 178 ? 8.086 7.971 -21.419 1.00 95.38 178 THR A O 1
ATOM 1340 N N . GLU A 1 179 ? 9.366 9.046 -19.919 1.00 92.81 179 GLU A N 1
ATOM 1341 C CA . GLU A 1 179 ? 9.283 10.369 -20.557 1.00 92.81 179 GLU A CA 1
ATOM 1342 C C . GLU A 1 179 ? 10.182 10.482 -21.802 1.00 92.81 179 GLU A C 1
ATOM 1344 O O . GLU A 1 179 ? 9.922 11.303 -22.681 1.00 92.81 179 GLU A O 1
ATOM 1349 N N . ASP A 1 180 ? 11.232 9.659 -21.898 1.00 94.31 180 ASP A N 1
ATOM 1350 C CA . ASP A 1 180 ? 12.177 9.649 -23.017 1.00 94.31 180 ASP A CA 1
ATOM 1351 C C . ASP A 1 180 ? 12.351 8.223 -23.547 1.00 94.31 180 ASP A C 1
ATOM 1353 O O . ASP A 1 180 ? 12.881 7.345 -22.870 1.00 94.31 180 ASP A O 1
ATOM 1357 N N . ALA A 1 181 ? 11.943 7.986 -24.796 1.00 95.62 181 ALA A N 1
ATOM 1358 C CA . ALA A 1 181 ? 12.060 6.674 -25.430 1.00 95.62 181 ALA A CA 1
ATOM 1359 C C . ALA A 1 181 ? 13.514 6.164 -25.547 1.00 95.62 181 ALA A C 1
ATOM 1361 O O . ALA A 1 181 ? 13.716 4.961 -25.724 1.00 95.62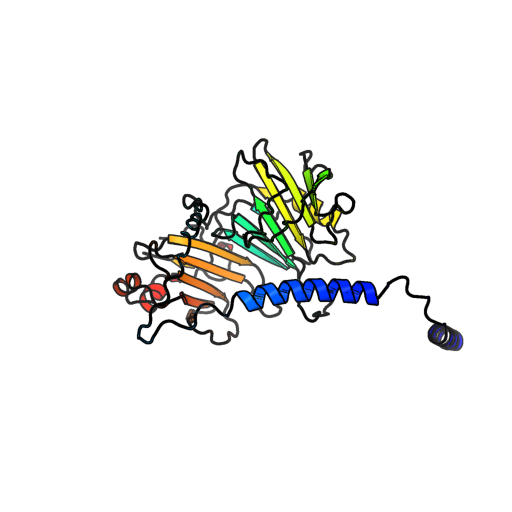 181 ALA A O 1
ATOM 1362 N N . ALA A 1 182 ? 14.515 7.050 -25.460 1.00 96.38 182 ALA A N 1
ATOM 1363 C CA . ALA A 1 182 ? 15.930 6.684 -25.425 1.00 96.38 182 ALA A CA 1
ATOM 1364 C C . ALA A 1 182 ? 16.426 6.278 -24.022 1.00 96.38 182 ALA A C 1
ATOM 1366 O O . ALA A 1 182 ? 17.492 5.670 -23.913 1.00 96.38 182 ALA A O 1
ATOM 1367 N N . ASP A 1 183 ? 15.659 6.570 -22.969 1.00 96.38 183 ASP A N 1
ATOM 1368 C CA . ASP A 1 183 ? 15.941 6.197 -21.582 1.00 96.38 183 ASP A CA 1
ATOM 1369 C C . ASP A 1 183 ? 14.774 5.379 -20.994 1.00 96.38 183 ASP A C 1
ATOM 1371 O O . ASP A 1 183 ? 13.898 5.920 -20.314 1.00 96.38 183 ASP A O 1
ATOM 1375 N N . PRO A 1 184 ? 14.736 4.052 -21.212 1.00 95.44 184 PRO A N 1
ATOM 1376 C CA . PRO A 1 184 ? 13.652 3.204 -20.714 1.00 95.44 184 PRO A CA 1
ATOM 1377 C C . PRO A 1 184 ? 13.567 3.142 -19.181 1.00 95.44 184 PRO A C 1
ATOM 1379 O O . PRO A 1 184 ? 12.553 2.690 -18.656 1.00 95.44 184 PRO A O 1
ATOM 1382 N N . LEU A 1 185 ? 14.614 3.562 -18.461 1.00 96.38 185 LEU A N 1
ATOM 1383 C CA . LEU A 1 185 ? 14.648 3.553 -16.997 1.00 96.38 185 LEU A CA 1
ATOM 1384 C C . LEU A 1 185 ? 14.352 4.927 -16.388 1.00 96.38 185 LEU A C 1
ATOM 1386 O O . LEU A 1 185 ? 14.360 5.041 -15.161 1.00 96.38 185 LEU A O 1
ATOM 1390 N N . ASN A 1 186 ? 14.103 5.947 -17.216 1.00 93.19 186 ASN A N 1
ATOM 1391 C CA . ASN A 1 186 ? 13.668 7.283 -16.811 1.00 93.19 186 ASN A CA 1
ATOM 1392 C C . ASN A 1 186 ? 14.530 7.872 -15.673 1.00 93.19 186 ASN A C 1
ATOM 1394 O O . ASN A 1 186 ? 14.043 8.285 -14.618 1.00 93.19 186 ASN A O 1
ATOM 1398 N N . GLY A 1 187 ? 15.855 7.810 -15.825 1.00 92.69 187 GLY A N 1
ATOM 1399 C CA . GLY A 1 187 ? 16.807 8.284 -14.819 1.00 92.69 187 GLY A CA 1
ATOM 1400 C C . GLY A 1 187 ? 16.740 7.565 -13.463 1.00 92.69 187 GLY A C 1
ATOM 1401 O O . GLY A 1 187 ? 17.221 8.108 -12.467 1.00 92.69 187 GLY A O 1
ATOM 1402 N N . GLY A 1 188 ? 16.160 6.362 -13.403 1.00 93.06 188 GLY A N 1
ATOM 1403 C CA . GLY A 1 188 ? 15.969 5.576 -12.183 1.00 93.06 188 GLY A CA 1
ATOM 1404 C C . GLY A 1 188 ? 14.573 5.671 -11.561 1.00 93.06 188 GLY A C 1
ATOM 1405 O O . GLY A 1 188 ? 14.388 5.094 -10.491 1.00 93.06 188 GLY A O 1
ATOM 1406 N N . ASP A 1 189 ? 13.626 6.361 -12.204 1.00 94.12 189 ASP A N 1
ATOM 1407 C CA . ASP A 1 189 ? 12.199 6.386 -11.853 1.00 94.12 189 ASP A CA 1
ATOM 1408 C C . ASP A 1 189 ? 11.416 5.431 -12.770 1.00 94.12 189 ASP A C 1
ATOM 1410 O O . ASP A 1 189 ? 10.810 5.815 -13.770 1.00 94.12 189 ASP A O 1
ATOM 1414 N N . ILE A 1 190 ? 11.559 4.137 -12.500 1.00 97.06 190 ILE A N 1
ATOM 1415 C CA . ILE A 1 190 ? 11.305 3.059 -13.454 1.00 97.06 190 ILE A CA 1
ATOM 1416 C C . ILE A 1 190 ? 9.845 2.619 -13.382 1.00 97.06 190 ILE A C 1
ATOM 1418 O O . ILE A 1 190 ? 9.399 2.137 -12.341 1.00 97.06 190 ILE A O 1
ATOM 1422 N N . HIS A 1 191 ? 9.145 2.656 -14.516 1.00 97.12 191 HIS A N 1
ATOM 1423 C CA . HIS A 1 191 ? 7.814 2.067 -14.662 1.00 97.12 191 HIS A CA 1
ATOM 1424 C C . HIS A 1 191 ? 7.857 0.873 -15.615 1.00 97.12 191 HIS A C 1
ATOM 1426 O O . HIS A 1 191 ? 8.174 1.015 -16.797 1.00 97.12 191 HIS A O 1
ATOM 1432 N N . LEU A 1 192 ? 7.509 -0.311 -15.113 1.00 97.94 192 LEU A N 1
ATOM 1433 C CA . LEU A 1 192 ? 7.369 -1.532 -15.906 1.00 97.94 192 LEU A CA 1
ATOM 1434 C C . LEU A 1 192 ? 5.920 -1.995 -15.878 1.00 97.94 192 LEU A C 1
ATOM 1436 O O . LEU A 1 192 ? 5.377 -2.251 -14.806 1.00 97.94 192 LEU A O 1
ATOM 1440 N N . ARG A 1 193 ? 5.328 -2.200 -17.053 1.00 97.81 193 ARG A N 1
ATOM 1441 C CA . ARG A 1 193 ? 4.015 -2.831 -17.196 1.00 97.81 193 ARG A CA 1
ATOM 1442 C C . ARG A 1 193 ? 4.146 -4.166 -17.882 1.00 97.81 193 ARG A C 1
ATOM 1444 O O . ARG A 1 193 ? 4.864 -4.296 -18.871 1.00 97.81 193 ARG A O 1
ATOM 1451 N N . TRP A 1 194 ? 3.426 -5.158 -17.384 1.00 98.19 194 TRP A N 1
ATOM 1452 C CA . TRP A 1 194 ? 3.367 -6.458 -18.035 1.00 98.19 194 TRP A CA 1
ATOM 1453 C C . TRP A 1 194 ? 2.020 -7.128 -17.833 1.00 98.19 194 TRP A C 1
ATOM 1455 O O . TRP A 1 194 ? 1.251 -6.822 -16.917 1.00 98.19 194 TRP A O 1
ATOM 1465 N N . GLN A 1 195 ? 1.738 -8.054 -18.735 1.00 97.88 195 GLN A N 1
ATOM 1466 C CA . GLN A 1 195 ? 0.522 -8.838 -18.711 1.00 97.88 195 GLN A CA 1
ATOM 1467 C C . GLN A 1 195 ? 0.742 -10.099 -17.863 1.00 97.88 195 GLN A C 1
ATOM 1469 O O . GLN A 1 195 ? 1.681 -10.851 -18.104 1.00 97.88 195 GLN A O 1
ATOM 1474 N N . VAL A 1 196 ? -0.128 -10.380 -16.892 1.00 97.12 196 VAL A N 1
ATOM 1475 C CA . VAL A 1 196 ? -0.073 -11.629 -16.095 1.00 97.12 196 VAL A CA 1
ATOM 1476 C C . 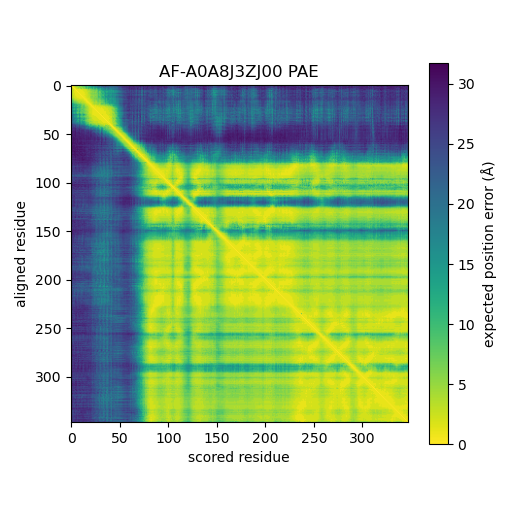VAL A 1 196 ? -1.105 -12.660 -16.558 1.00 97.12 196 VAL A C 1
ATOM 1478 O O . VAL A 1 196 ? -0.856 -13.864 -16.498 1.00 97.12 196 VAL A O 1
ATOM 1481 N N . ALA A 1 197 ? -2.229 -12.198 -17.110 1.00 95.56 197 ALA A N 1
ATOM 1482 C CA . ALA A 1 197 ? -3.246 -13.003 -17.787 1.00 95.56 197 ALA A CA 1
ATOM 1483 C C . ALA A 1 197 ? -3.832 -12.213 -18.969 1.00 95.56 197 ALA A C 1
ATOM 1485 O O . ALA A 1 197 ? -3.573 -11.022 -19.095 1.00 95.56 197 ALA A O 1
ATOM 1486 N N . ARG A 1 198 ? -4.613 -12.856 -19.849 1.00 93.56 198 ARG A N 1
ATOM 1487 C CA . ARG A 1 198 ? -5.100 -12.253 -21.113 1.00 93.56 198 ARG A CA 1
ATOM 1488 C C . ARG A 1 198 ? -5.774 -10.884 -20.930 1.00 93.56 198 ARG A C 1
ATOM 1490 O O . ARG A 1 198 ? -5.690 -10.042 -21.813 1.00 93.56 198 ARG A O 1
ATOM 1497 N N . ASP A 1 199 ? -6.419 -10.673 -19.798 1.00 93.38 199 ASP A N 1
ATOM 1498 C CA . ASP A 1 199 ? -7.186 -9.488 -19.437 1.00 93.38 199 ASP A CA 1
ATOM 1499 C C . ASP A 1 199 ? -6.674 -8.830 -18.145 1.00 93.38 199 ASP A C 1
ATOM 1501 O O . ASP A 1 199 ? -7.375 -8.011 -17.563 1.00 93.38 199 ASP A O 1
ATOM 1505 N N . GLN A 1 200 ? -5.473 -9.178 -17.674 1.00 95.56 200 GLN A N 1
ATOM 1506 C CA . GLN A 1 200 ? -4.936 -8.672 -16.413 1.00 95.56 200 GLN A CA 1
ATOM 1507 C C . GLN A 1 200 ? -3.536 -8.099 -16.612 1.00 95.56 200 GLN A C 1
ATOM 1509 O O . GLN A 1 200 ? -2.586 -8.826 -16.925 1.00 95.56 200 GLN A O 1
ATOM 1514 N N . TRP A 1 201 ? -3.428 -6.799 -16.357 1.00 96.50 201 TRP A N 1
ATOM 1515 C CA . TRP A 1 201 ? -2.181 -6.045 -16.362 1.00 96.50 201 TRP A CA 1
ATOM 1516 C C . TRP A 1 201 ? -1.775 -5.641 -14.950 1.00 96.50 201 TRP A C 1
ATOM 1518 O O . TRP A 1 201 ? -2.611 -5.496 -14.052 1.00 96.50 201 TRP A O 1
ATOM 1528 N N . VAL A 1 202 ? -0.476 -5.443 -14.782 1.00 96.56 202 VAL A N 1
ATOM 1529 C CA . VAL A 1 202 ? 0.157 -4.975 -13.550 1.00 96.56 202 VAL A CA 1
ATOM 1530 C C . VAL A 1 202 ? 1.255 -3.975 -13.882 1.00 96.56 202 VAL A C 1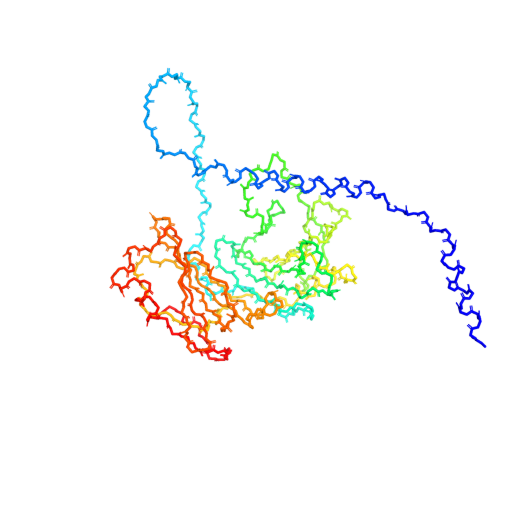
ATOM 1532 O O . VAL A 1 202 ? 1.792 -3.972 -14.993 1.00 96.56 202 VAL A O 1
ATOM 1535 N N . GLU A 1 203 ? 1.567 -3.127 -12.911 1.00 97.00 203 GLU A N 1
ATOM 1536 C CA . GLU A 1 203 ? 2.631 -2.133 -12.976 1.00 97.00 203 GLU A CA 1
ATOM 1537 C C . GLU A 1 203 ? 3.558 -2.280 -11.774 1.00 97.00 203 GLU A C 1
ATOM 1539 O O . GLU A 1 203 ? 3.103 -2.489 -10.652 1.00 97.00 203 GLU A O 1
ATOM 1544 N N . ILE A 1 204 ? 4.857 -2.140 -12.021 1.00 97.38 204 ILE A N 1
ATOM 1545 C CA . ILE A 1 204 ? 5.842 -1.800 -11.001 1.00 97.38 204 ILE A CA 1
ATOM 1546 C C . ILE A 1 204 ? 6.289 -0.370 -11.246 1.00 97.38 204 ILE A C 1
ATOM 1548 O O . ILE A 1 204 ? 6.702 -0.039 -12.355 1.00 97.38 204 ILE A O 1
ATOM 1552 N N . HIS A 1 205 ? 6.271 0.427 -10.186 1.00 96.44 205 HIS A N 1
ATOM 1553 C CA . HIS A 1 205 ? 6.923 1.723 -10.093 1.00 96.44 205 HIS A CA 1
ATOM 1554 C C . HIS A 1 205 ? 8.071 1.612 -9.088 1.00 96.44 205 HIS A C 1
ATOM 1556 O O . HIS A 1 205 ? 7.842 1.427 -7.896 1.00 96.44 205 HIS A O 1
ATOM 1562 N N . ALA A 1 206 ? 9.311 1.660 -9.566 1.00 96.00 206 ALA A N 1
ATOM 1563 C CA . ALA A 1 206 ? 10.505 1.493 -8.751 1.00 96.00 206 ALA A CA 1
ATOM 1564 C C . ALA A 1 206 ? 11.394 2.732 -8.830 1.00 96.00 206 ALA A C 1
ATOM 1566 O O . ALA A 1 206 ? 11.828 3.119 -9.910 1.00 96.00 206 ALA A O 1
ATOM 1567 N N . TYR A 1 207 ? 11.717 3.315 -7.682 1.00 94.69 207 TYR A N 1
ATOM 1568 C CA . TYR A 1 207 ? 12.496 4.544 -7.601 1.00 94.69 207 TYR A CA 1
ATOM 1569 C C . TYR A 1 207 ? 13.426 4.542 -6.386 1.00 94.69 207 TYR A C 1
ATOM 1571 O O . TYR A 1 207 ? 13.290 3.735 -5.464 1.00 94.69 207 TYR A O 1
ATOM 1579 N N . TYR A 1 208 ? 14.441 5.409 -6.420 1.00 92.56 208 TYR A N 1
ATOM 1580 C CA . TYR A 1 208 ? 15.519 5.470 -5.415 1.00 92.56 208 TYR A CA 1
ATOM 1581 C C . TYR A 1 208 ? 16.261 4.139 -5.207 1.00 92.56 208 TYR A C 1
ATOM 1583 O O . TYR A 1 208 ? 16.813 3.883 -4.139 1.00 92.56 208 TYR A O 1
ATOM 1591 N N . LEU A 1 209 ? 16.287 3.275 -6.229 1.00 92.88 209 LEU A N 1
ATOM 1592 C CA . LEU A 1 209 ? 17.110 2.068 -6.203 1.00 92.88 209 LEU A CA 1
ATOM 1593 C C . LEU A 1 209 ? 18.603 2.442 -6.124 1.00 92.88 209 LEU A C 1
ATOM 1595 O O . LEU A 1 209 ? 18.986 3.444 -6.738 1.00 92.88 209 LEU A O 1
ATOM 1599 N N . PRO A 1 210 ? 19.444 1.639 -5.438 1.00 91.25 210 PRO A N 1
ATOM 1600 C CA . PRO A 1 210 ? 20.880 1.905 -5.334 1.00 91.25 210 PRO A CA 1
ATOM 1601 C C . PRO A 1 210 ? 21.524 2.085 -6.714 1.00 91.25 210 PRO A C 1
ATOM 1603 O O . PRO A 1 210 ? 21.160 1.392 -7.667 1.00 91.25 210 PRO A O 1
ATOM 1606 N N . ASP A 1 211 ? 22.463 3.022 -6.844 1.00 88.94 211 ASP A N 1
ATOM 1607 C CA . ASP A 1 211 ? 23.077 3.347 -8.139 1.00 88.94 211 ASP A CA 1
ATOM 1608 C C . ASP A 1 211 ? 23.971 2.235 -8.688 1.00 88.94 211 ASP A C 1
ATOM 1610 O O . ASP A 1 211 ? 24.091 2.086 -9.902 1.00 88.94 211 ASP A O 1
ATOM 1614 N N . ASP A 1 212 ? 24.549 1.431 -7.802 1.00 89.50 212 ASP A N 1
ATOM 1615 C CA . ASP A 1 212 ? 25.341 0.246 -8.118 1.00 89.50 212 ASP A CA 1
ATOM 1616 C C . ASP A 1 212 ? 24.484 -1.002 -8.390 1.00 89.50 212 ASP A C 1
ATOM 1618 O O . ASP A 1 212 ? 25.001 -2.018 -8.859 1.00 89.50 212 ASP A O 1
ATOM 1622 N N . ALA A 1 213 ? 23.173 -0.949 -8.130 1.00 90.06 213 ALA A N 1
ATOM 1623 C CA . ALA A 1 213 ? 22.284 -2.062 -8.424 1.00 90.06 213 ALA A CA 1
ATOM 1624 C C . ALA A 1 213 ? 22.035 -2.181 -9.940 1.00 90.06 213 ALA A C 1
ATOM 1626 O O . ALA A 1 213 ? 21.828 -1.171 -10.620 1.00 90.06 213 ALA A O 1
ATOM 1627 N N . PRO A 1 214 ? 21.933 -3.405 -10.492 1.00 95.69 214 PRO A N 1
ATOM 1628 C CA . PRO A 1 214 ? 21.478 -3.613 -11.863 1.00 95.69 214 PRO A CA 1
ATOM 1629 C C . PRO A 1 214 ? 19.962 -3.357 -11.945 1.00 95.69 214 PRO A C 1
ATOM 1631 O O . PRO A 1 214 ? 19.153 -4.286 -11.953 1.00 95.69 214 PRO A O 1
ATOM 1634 N N . LYS A 1 215 ? 19.563 -2.076 -11.956 1.00 95.75 215 LYS A N 1
ATOM 1635 C CA . LYS A 1 215 ? 18.175 -1.614 -11.744 1.00 95.75 215 LYS A CA 1
ATOM 1636 C C . LYS A 1 215 ? 17.164 -2.334 -12.647 1.00 95.75 215 LYS A C 1
ATOM 1638 O O . LYS A 1 215 ? 16.141 -2.808 -12.159 1.00 95.75 215 LYS A O 1
ATOM 1643 N N . GLN A 1 216 ? 17.481 -2.496 -13.933 1.00 97.75 216 GLN A N 1
ATOM 1644 C CA . GLN A 1 216 ? 16.626 -3.214 -14.885 1.00 97.75 216 GLN A CA 1
ATOM 1645 C C . GLN A 1 216 ? 16.420 -4.689 -14.500 1.00 97.75 216 GLN A C 1
ATOM 1647 O O . GLN A 1 216 ? 15.291 -5.177 -14.495 1.00 97.75 216 GLN A O 1
ATOM 1652 N N . GLU A 1 217 ? 17.497 -5.405 -14.168 1.00 98.31 217 GLU A N 1
ATOM 1653 C CA . GLU A 1 217 ? 17.437 -6.825 -13.797 1.00 98.31 217 GLU A CA 1
ATOM 1654 C C . GLU A 1 217 ? 16.666 -7.027 -12.493 1.00 98.31 217 GLU A C 1
ATOM 1656 O O . GLU A 1 217 ? 15.859 -7.951 -12.382 1.00 98.31 217 GLU A O 1
ATOM 1661 N N . VAL A 1 218 ? 16.874 -6.131 -11.524 1.00 97.69 218 VAL A N 1
ATOM 1662 C CA . VAL A 1 218 ? 16.140 -6.130 -10.257 1.00 97.69 218 VAL A CA 1
ATOM 1663 C C . VAL A 1 218 ? 14.643 -5.979 -10.510 1.00 97.69 218 VAL A C 1
ATOM 1665 O O . VAL A 1 218 ? 13.871 -6.812 -10.036 1.00 97.69 218 VAL A O 1
ATOM 1668 N N . VAL A 1 219 ? 14.225 -4.971 -11.281 1.00 98.31 219 VAL A N 1
ATOM 1669 C CA . VAL A 1 219 ? 12.803 -4.715 -11.560 1.00 98.31 219 VAL A CA 1
ATOM 1670 C C . VAL A 1 219 ? 12.164 -5.884 -12.313 1.00 98.31 219 VAL A C 1
ATOM 1672 O O . VAL A 1 219 ? 11.095 -6.349 -11.918 1.00 98.31 219 VAL A O 1
ATOM 1675 N N . LEU A 1 220 ? 12.836 -6.436 -13.329 1.00 98.62 220 LEU A N 1
ATOM 1676 C CA . LEU A 1 220 ? 12.339 -7.609 -14.061 1.00 98.62 220 LEU A CA 1
ATOM 1677 C C . LEU A 1 220 ? 12.218 -8.849 -13.168 1.00 98.62 220 LEU A C 1
ATOM 1679 O O . LEU A 1 220 ? 11.274 -9.626 -13.313 1.00 98.62 220 LEU A O 1
ATOM 1683 N N . ARG A 1 221 ? 13.144 -9.042 -12.222 1.00 98.50 221 ARG A N 1
ATOM 1684 C CA . ARG A 1 221 ? 13.088 -10.162 -11.277 1.00 98.50 221 ARG A CA 1
ATOM 1685 C C . ARG A 1 221 ? 11.953 -10.007 -10.266 1.00 98.50 221 ARG A C 1
ATOM 1687 O O . ARG A 1 221 ? 11.286 -10.998 -9.974 1.00 98.50 221 ARG A O 1
ATOM 1694 N N . ILE A 1 222 ? 11.710 -8.792 -9.765 1.00 98.38 222 ILE A N 1
ATOM 1695 C CA . ILE A 1 222 ? 10.544 -8.501 -8.915 1.00 98.38 222 ILE A CA 1
ATOM 1696 C C . ILE A 1 222 ? 9.259 -8.790 -9.701 1.00 98.38 222 ILE A C 1
ATOM 1698 O O . ILE A 1 222 ? 8.404 -9.527 -9.212 1.00 98.38 222 ILE A O 1
ATOM 1702 N N . ALA A 1 223 ? 9.156 -8.301 -10.942 1.00 98.44 223 ALA A N 1
ATOM 1703 C CA . ALA A 1 223 ? 8.002 -8.530 -11.813 1.00 98.44 223 ALA A CA 1
ATOM 1704 C C . ALA A 1 223 ? 7.737 -10.023 -12.060 1.00 98.44 223 ALA A C 1
ATOM 1706 O O . ALA A 1 223 ? 6.603 -10.489 -11.960 1.00 98.44 223 ALA A O 1
ATOM 1707 N N . ALA A 1 224 ? 8.790 -10.797 -12.336 1.00 98.50 224 ALA A N 1
ATOM 1708 C CA . ALA A 1 224 ? 8.682 -12.231 -12.582 1.00 98.50 224 ALA A CA 1
ATOM 1709 C C . ALA A 1 224 ? 8.216 -13.019 -11.347 1.00 98.50 224 ALA A C 1
ATOM 1711 O O . ALA A 1 224 ? 7.565 -14.054 -11.497 1.00 98.50 224 ALA A O 1
ATOM 1712 N N . ALA A 1 225 ? 8.534 -12.536 -10.145 1.00 98.38 225 ALA A N 1
ATOM 1713 C CA . ALA A 1 225 ? 8.137 -13.156 -8.886 1.00 98.38 225 ALA A CA 1
ATOM 1714 C C . ALA A 1 225 ? 6.803 -12.634 -8.328 1.00 98.38 225 ALA A C 1
ATOM 1716 O O . ALA A 1 225 ? 6.300 -13.198 -7.355 1.00 98.38 225 ALA A O 1
ATOM 1717 N N . ALA A 1 226 ? 6.236 -11.569 -8.895 1.00 97.56 226 ALA A N 1
ATOM 1718 C CA . ALA A 1 226 ? 4.978 -10.998 -8.433 1.00 97.56 226 ALA A CA 1
ATOM 1719 C C . ALA A 1 226 ? 3.831 -12.014 -8.537 1.00 97.56 226 ALA A C 1
ATOM 1721 O O . ALA A 1 226 ? 3.718 -12.771 -9.505 1.00 97.56 226 ALA A O 1
ATOM 1722 N N . ARG A 1 227 ? 2.957 -12.010 -7.533 1.00 96.75 227 ARG A N 1
ATOM 1723 C CA . ARG A 1 227 ? 1.737 -12.817 -7.495 1.00 96.75 227 ARG A CA 1
ATOM 1724 C C . ARG A 1 227 ? 0.542 -11.892 -7.619 1.00 96.75 227 ARG A C 1
ATOM 1726 O O . ARG A 1 227 ? 0.517 -10.835 -6.998 1.00 96.75 227 ARG A O 1
ATOM 1733 N N . VAL A 1 228 ? -0.431 -12.303 -8.426 1.00 94.75 228 VAL A N 1
ATOM 1734 C CA . VAL A 1 228 ? -1.652 -11.537 -8.677 1.00 94.75 228 VAL A CA 1
ATOM 1735 C C . VAL A 1 228 ? -2.851 -12.419 -8.385 1.00 94.75 228 VAL A C 1
ATOM 1737 O O . VAL A 1 228 ? -2.951 -13.528 -8.912 1.00 94.75 228 VAL A O 1
ATOM 1740 N N . GLY A 1 229 ? -3.747 -11.925 -7.546 1.00 92.38 229 GLY A N 1
ATOM 1741 C CA . GLY A 1 229 ? -4.940 -12.628 -7.099 1.00 92.38 229 GLY A CA 1
ATOM 1742 C C . GLY A 1 229 ? -5.453 -12.044 -5.793 1.00 92.38 229 GLY A C 1
ATOM 1743 O O . GLY A 1 229 ? -4.685 -11.454 -5.041 1.00 92.38 229 GLY A O 1
ATOM 1744 N N . ASP A 1 230 ? -6.746 -12.219 -5.542 1.00 92.06 230 ASP A N 1
ATOM 1745 C CA . ASP A 1 230 ? -7.386 -11.728 -4.326 1.00 92.06 230 ASP A CA 1
ATOM 1746 C C . ASP A 1 230 ? -6.867 -12.510 -3.113 1.00 92.06 230 ASP A C 1
ATOM 1748 O O . ASP A 1 230 ? -6.961 -13.741 -3.050 1.00 92.06 230 ASP A O 1
ATOM 1752 N N . ARG A 1 231 ? -6.316 -11.788 -2.139 1.00 91.94 231 ARG A N 1
ATOM 1753 C CA . ARG A 1 231 ? -5.797 -12.347 -0.898 1.00 91.94 231 ARG A CA 1
ATOM 1754 C C . ARG A 1 231 ? -6.192 -11.462 0.269 1.00 91.94 231 ARG A C 1
ATOM 1756 O O . ARG A 1 231 ? -5.778 -10.313 0.361 1.00 91.94 231 ARG A O 1
ATOM 1763 N N . ALA A 1 232 ? -6.936 -12.038 1.206 1.00 92.81 232 ALA A N 1
ATOM 1764 C CA . ALA A 1 232 ? -7.257 -11.342 2.438 1.00 92.81 232 ALA A CA 1
ATOM 1765 C C . ALA A 1 232 ? -5.976 -10.989 3.218 1.00 92.81 232 ALA A C 1
ATOM 1767 O O . ALA A 1 232 ? -5.091 -11.835 3.398 1.00 92.81 232 ALA A O 1
ATOM 1768 N N . VAL A 1 233 ? -5.883 -9.738 3.665 1.00 91.81 233 VAL A N 1
ATOM 1769 C CA . VAL A 1 233 ? -4.752 -9.218 4.438 1.00 91.81 233 VAL A CA 1
ATOM 1770 C C . VAL A 1 233 ? -4.987 -9.551 5.914 1.00 91.81 233 VAL A C 1
ATOM 1772 O O . VAL A 1 233 ? -5.960 -9.072 6.495 1.00 91.81 233 VAL A O 1
ATOM 1775 N N . PRO A 1 234 ? -4.141 -10.386 6.543 1.00 94.69 234 PRO A N 1
ATOM 1776 C CA . PRO A 1 234 ? -4.311 -10.719 7.950 1.00 94.69 234 PRO A CA 1
ATOM 1777 C C . PRO A 1 234 ? -3.943 -9.516 8.824 1.00 94.69 234 PRO A C 1
ATOM 1779 O O . PRO A 1 234 ? -2.843 -8.978 8.694 1.00 94.69 234 PRO A O 1
ATOM 1782 N N . MET A 1 235 ? -4.832 -9.133 9.737 1.00 96.44 235 MET A N 1
ATOM 1783 C CA . MET A 1 235 ? -4.641 -8.014 10.656 1.00 96.44 235 MET A CA 1
ATOM 1784 C C . MET A 1 235 ? -4.375 -8.475 12.096 1.00 96.44 235 MET A C 1
ATOM 1786 O O . MET A 1 235 ? -4.945 -9.474 12.548 1.00 96.44 235 MET A O 1
ATOM 1790 N N . PRO A 1 236 ? -3.561 -7.718 12.859 1.00 97.25 236 PRO A N 1
ATOM 1791 C CA . PRO A 1 236 ? -3.234 -8.014 14.252 1.00 97.25 236 PRO A CA 1
ATOM 1792 C C . PRO A 1 236 ? -4.351 -7.645 15.234 1.00 97.25 236 PRO A C 1
ATOM 1794 O O . PRO A 1 236 ? -4.131 -7.654 16.443 1.00 97.25 236 PRO A O 1
ATOM 1797 N N . PHE A 1 237 ? -5.536 -7.286 14.747 1.00 98.06 237 PHE A N 1
ATOM 1798 C CA . PHE A 1 237 ? -6.695 -6.956 15.562 1.00 98.06 237 PHE A CA 1
ATOM 1799 C C . PHE A 1 237 ? -7.992 -7.182 14.780 1.00 98.06 237 PHE A C 1
ATOM 1801 O O . PHE A 1 237 ? -7.979 -7.308 13.556 1.00 98.06 237 PHE A O 1
ATOM 1808 N N . TYR A 1 238 ? -9.109 -7.198 15.500 1.00 98.06 238 TYR A N 1
ATOM 1809 C CA . TYR A 1 238 ? -10.452 -7.089 14.935 1.00 98.06 238 TYR A CA 1
ATOM 1810 C C . TYR A 1 238 ? -11.285 -6.083 15.734 1.00 98.06 238 TYR A C 1
ATOM 1812 O O . TYR A 1 238 ? -10.950 -5.737 16.871 1.00 98.06 238 TYR A O 1
ATOM 1820 N N . ILE A 1 239 ? -12.379 -5.622 15.135 1.00 98.00 239 ILE A N 1
ATOM 1821 C CA . ILE A 1 239 ? -13.309 -4.641 15.695 1.00 98.00 239 ILE A CA 1
ATOM 1822 C C . ILE A 1 239 ? -14.699 -5.263 15.736 1.00 98.00 239 ILE A C 1
ATOM 1824 O O . ILE A 1 239 ? -15.158 -5.798 14.732 1.00 98.00 239 ILE A O 1
ATOM 1828 N N . THR A 1 240 ? -15.370 -5.180 16.886 1.00 98.06 240 THR A N 1
ATOM 1829 C CA . THR A 1 240 ? -16.725 -5.727 17.080 1.00 98.06 240 THR A CA 1
ATOM 1830 C C . THR A 1 240 ? -17.796 -4.644 17.147 1.00 98.06 240 THR A C 1
ATOM 1832 O O . THR A 1 240 ? -17.766 -3.761 18.006 1.00 98.06 240 THR A O 1
ATOM 1835 N N . GLY A 1 241 ? -18.804 -4.731 16.285 1.00 94.69 241 GLY A N 1
ATOM 1836 C CA . GLY A 1 241 ? -19.948 -3.823 16.274 1.00 94.69 241 GLY A CA 1
ATOM 1837 C C . GLY A 1 241 ? -19.545 -2.372 16.023 1.00 94.69 241 GLY A C 1
ATOM 1838 O O . GLY A 1 241 ? -19.865 -1.490 16.825 1.00 94.69 241 GLY A O 1
ATOM 1839 N N . MET A 1 242 ? -18.827 -2.136 14.922 1.00 95.75 242 MET A N 1
ATOM 1840 C CA . MET A 1 242 ? -18.612 -0.785 14.405 1.00 95.75 242 MET A CA 1
ATOM 1841 C C . MET A 1 242 ? -19.978 -0.112 14.178 1.00 95.75 242 MET A C 1
ATOM 1843 O O . MET A 1 242 ? -20.859 -0.749 13.591 1.00 95.75 242 MET A O 1
ATOM 1847 N N . PR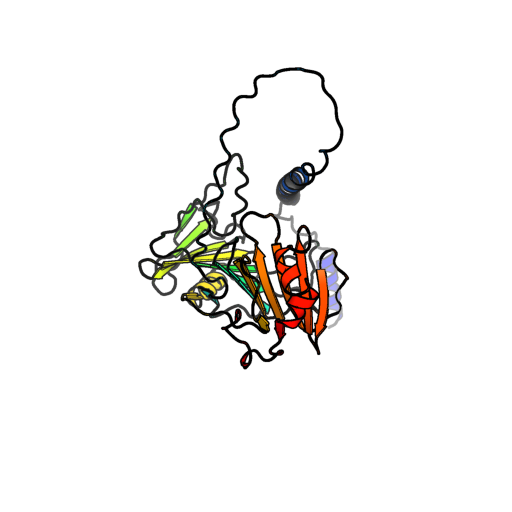O A 1 243 ? -20.204 1.134 14.639 1.00 95.38 243 PRO A N 1
ATOM 1848 C CA . PRO A 1 243 ? -21.475 1.807 14.404 1.00 95.38 243 PRO A CA 1
ATOM 1849 C C . PRO A 1 243 ? -21.808 1.894 12.912 1.00 95.38 243 PRO A C 1
ATOM 1851 O O . PRO A 1 243 ? -20.923 2.023 12.065 1.00 95.38 243 PRO A O 1
ATOM 1854 N N . ALA A 1 244 ? -23.100 1.840 12.590 1.00 93.06 244 ALA A N 1
ATOM 1855 C CA . ALA A 1 244 ? -23.554 2.006 11.216 1.00 93.06 244 ALA A CA 1
ATOM 1856 C C . ALA A 1 244 ? -23.141 3.382 10.661 1.00 93.06 244 ALA A C 1
ATOM 1858 O O . ALA A 1 244 ? -23.081 4.368 11.396 1.00 93.06 244 ALA A O 1
ATOM 1859 N N . GLY A 1 245 ? -22.885 3.447 9.353 1.00 91.38 245 GLY A N 1
ATOM 1860 C CA . GLY A 1 245 ? -22.489 4.679 8.665 1.00 91.38 245 GLY A CA 1
ATOM 1861 C C . GLY A 1 245 ? -20.982 4.937 8.621 1.00 91.38 245 GLY A C 1
ATOM 1862 O O . GLY A 1 245 ? -20.571 5.910 8.002 1.00 91.38 245 GLY A O 1
ATOM 1863 N N . PHE A 1 246 ? -20.156 4.079 9.222 1.00 94.69 246 PHE A N 1
ATOM 1864 C CA . PHE A 1 246 ? -18.725 4.045 8.929 1.00 94.69 246 PHE A CA 1
ATOM 1865 C C . PHE A 1 246 ? -18.461 3.113 7.751 1.00 94.69 246 PHE A C 1
ATOM 1867 O O . PHE A 1 246 ? -18.795 1.929 7.803 1.00 94.69 246 PHE A O 1
ATOM 1874 N N . GLU A 1 247 ? -17.831 3.640 6.709 1.00 93.38 247 GLU A N 1
ATOM 1875 C CA . GLU A 1 247 ? -17.343 2.867 5.571 1.00 93.38 247 GLU A CA 1
ATOM 1876 C C . GLU A 1 247 ? -15.821 2.763 5.676 1.00 93.38 247 GLU A C 1
ATOM 1878 O O . GLU A 1 247 ? -15.136 3.764 5.903 1.00 93.38 247 GLU A O 1
ATOM 1883 N N . LEU A 1 248 ? -15.294 1.541 5.580 1.00 93.00 248 LEU A N 1
ATOM 1884 C CA . LEU A 1 248 ? -13.853 1.310 5.566 1.00 93.00 248 LEU A CA 1
ATOM 1885 C C . LEU A 1 248 ? -13.314 1.757 4.202 1.00 93.00 248 LEU A C 1
ATOM 1887 O O . LEU A 1 248 ? -13.703 1.195 3.181 1.00 93.00 248 LEU A O 1
ATOM 1891 N N . ASP A 1 249 ? -12.452 2.770 4.205 1.00 90.25 249 ASP A N 1
ATOM 1892 C CA . ASP A 1 249 ? -11.825 3.326 3.002 1.00 90.25 249 ASP A CA 1
ATOM 1893 C C . ASP A 1 249 ? -10.499 2.639 2.708 1.00 90.25 249 ASP A C 1
ATOM 1895 O O . ASP A 1 249 ? -10.264 2.182 1.594 1.00 90.25 249 ASP A O 1
ATOM 1899 N N . GLU A 1 250 ? -9.643 2.558 3.731 1.00 90.69 250 GLU A N 1
ATOM 1900 C CA . GLU A 1 250 ? -8.277 2.080 3.586 1.00 90.69 250 GLU A CA 1
ATOM 1901 C C . GLU A 1 250 ? -7.917 1.075 4.668 1.00 90.69 250 GLU A C 1
ATOM 1903 O O . GLU A 1 250 ? -8.301 1.216 5.832 1.00 90.69 250 GLU A O 1
ATOM 1908 N N . ALA A 1 251 ? -7.138 0.070 4.290 1.00 92.00 251 ALA A N 1
ATOM 1909 C CA . ALA A 1 251 ? -6.429 -0.766 5.235 1.00 92.00 251 ALA A CA 1
ATOM 1910 C C . ALA A 1 251 ? -4.951 -0.805 4.864 1.00 92.00 251 ALA A C 1
ATOM 1912 O O . ALA A 1 251 ? -4.599 -0.994 3.698 1.00 92.00 251 ALA A O 1
ATOM 1913 N N . ASN A 1 252 ? -4.094 -0.651 5.869 1.00 91.62 252 ASN A N 1
ATOM 1914 C CA . ASN A 1 252 ? -2.657 -0.718 5.694 1.00 91.62 252 ASN A CA 1
ATOM 1915 C C . ASN A 1 252 ? -2.036 -1.699 6.690 1.00 91.62 252 ASN A C 1
ATOM 1917 O O . ASN A 1 252 ? -2.369 -1.708 7.874 1.00 91.62 252 ASN A O 1
ATOM 1921 N N . LEU A 1 253 ? -1.104 -2.523 6.221 1.00 92.38 253 LEU A N 1
ATOM 1922 C CA . LEU A 1 253 ? -0.309 -3.405 7.075 1.00 92.38 253 LEU A CA 1
ATOM 1923 C C . LEU A 1 253 ? 1.155 -3.270 6.700 1.00 92.38 253 LEU A C 1
ATOM 1925 O O . LEU A 1 253 ? 1.602 -3.892 5.742 1.00 92.38 253 LEU A O 1
ATOM 1929 N N . LEU A 1 254 ? 1.906 -2.526 7.500 1.00 89.94 254 LEU A N 1
ATOM 1930 C CA . LEU A 1 254 ? 3.347 -2.410 7.385 1.00 89.94 254 LEU A CA 1
ATOM 1931 C C . LEU A 1 254 ? 4.017 -3.535 8.175 1.00 89.94 254 LEU A C 1
ATOM 1933 O O . LEU A 1 254 ? 3.921 -3.602 9.400 1.00 89.94 254 LEU A O 1
ATOM 1937 N N . ARG A 1 255 ? 4.754 -4.402 7.485 1.00 88.44 255 ARG A N 1
ATOM 1938 C CA . ARG A 1 255 ? 5.668 -5.365 8.108 1.00 88.44 255 ARG A CA 1
ATOM 1939 C C . ARG A 1 255 ? 7.076 -4.785 8.093 1.00 88.44 255 ARG A C 1
ATOM 1941 O O . ARG A 1 255 ? 7.543 -4.394 7.031 1.00 88.44 255 ARG A O 1
ATOM 1948 N N . ARG A 1 256 ? 7.762 -4.840 9.238 1.00 82.62 256 ARG A N 1
ATOM 1949 C CA . ARG A 1 256 ? 9.086 -4.258 9.542 1.00 82.62 256 ARG A CA 1
ATOM 1950 C C . ARG A 1 256 ? 9.091 -2.727 9.597 1.00 82.62 256 ARG A C 1
ATOM 1952 O O . ARG A 1 256 ? 8.284 -2.083 8.931 1.00 82.62 256 ARG A O 1
ATOM 1959 N N . PRO A 1 257 ? 9.982 -2.125 10.401 1.00 75.00 257 PRO A N 1
ATOM 1960 C CA . PRO A 1 257 ? 9.936 -0.693 10.606 1.00 75.00 257 PRO A CA 1
ATOM 1961 C C . PRO A 1 257 ? 10.404 0.049 9.359 1.00 75.00 257 PRO A C 1
ATOM 1963 O O . PRO A 1 257 ? 11.399 -0.320 8.736 1.00 75.00 257 PRO A O 1
ATOM 1966 N N . PHE A 1 258 ? 9.694 1.128 9.028 1.00 69.69 258 PHE A N 1
ATOM 1967 C CA . PHE A 1 258 ? 10.095 2.025 7.949 1.00 69.69 258 PHE A CA 1
ATOM 1968 C C . PHE A 1 258 ? 11.376 2.796 8.297 1.00 69.69 258 PHE A C 1
ATOM 1970 O O . PHE A 1 258 ? 12.214 3.022 7.436 1.00 69.69 258 PHE A O 1
ATOM 1977 N N . LEU A 1 259 ? 11.546 3.162 9.569 1.00 74.31 259 LEU A N 1
ATOM 1978 C CA . LEU A 1 259 ? 12.710 3.887 10.074 1.00 74.31 259 LEU A CA 1
ATOM 1979 C C . LEU A 1 259 ? 13.490 3.026 11.072 1.00 74.31 259 LEU A C 1
ATOM 1981 O O . LEU A 1 259 ? 12.872 2.249 11.805 1.00 74.31 259 LEU A O 1
ATOM 1985 N N . PRO A 1 260 ? 14.823 3.174 11.171 1.00 75.19 260 PRO A N 1
ATOM 1986 C CA . PRO A 1 260 ? 15.590 2.554 12.247 1.00 75.19 260 PRO A CA 1
ATOM 1987 C C . PRO A 1 260 ? 14.956 2.845 13.616 1.00 75.19 260 PRO A C 1
ATOM 1989 O O . PRO A 1 260 ? 14.694 3.997 13.950 1.00 75.19 260 PRO A O 1
ATOM 1992 N N . GLY A 1 261 ? 14.681 1.797 14.396 1.00 80.25 261 GLY A N 1
ATOM 1993 C CA . GLY A 1 261 ? 14.055 1.914 15.721 1.00 80.25 261 GLY A CA 1
ATOM 1994 C C . GLY A 1 261 ? 12.524 2.015 15.734 1.00 80.25 261 GLY A C 1
ATOM 1995 O O . GLY A 1 261 ? 11.945 2.082 16.814 1.00 80.25 261 GLY A O 1
ATOM 1996 N N . GLY A 1 262 ? 11.856 1.996 14.575 1.00 84.44 262 GLY A N 1
ATOM 1997 C CA . GLY A 1 262 ? 10.397 1.886 14.513 1.00 84.44 262 GLY A CA 1
ATOM 1998 C C . GLY A 1 262 ? 9.871 0.519 14.985 1.00 84.44 262 GLY A C 1
ATOM 1999 O O . GLY A 1 262 ? 10.649 -0.422 15.180 1.00 84.44 262 GLY A O 1
ATOM 2000 N N . PRO A 1 263 ? 8.542 0.366 15.119 1.00 89.00 263 PRO A N 1
ATOM 2001 C CA . PRO A 1 263 ? 7.948 -0.904 15.511 1.00 89.00 263 PRO A CA 1
ATOM 2002 C C . PRO A 1 263 ? 8.135 -1.975 14.419 1.00 89.00 263 PRO A C 1
ATOM 2004 O O . PRO A 1 263 ? 8.115 -1.660 13.226 1.00 89.00 263 PRO A O 1
ATOM 2007 N N . PRO A 1 264 ? 8.269 -3.265 14.785 1.00 89.69 264 PRO A N 1
ATOM 2008 C CA . PRO A 1 264 ? 8.494 -4.349 13.828 1.00 89.69 264 PRO A CA 1
ATOM 2009 C C . PRO A 1 264 ? 7.305 -4.591 12.892 1.00 89.69 264 PRO A C 1
ATOM 2011 O O . PRO A 1 264 ? 7.440 -5.332 11.920 1.00 89.69 264 PRO A O 1
ATOM 2014 N N . TRP A 1 265 ? 6.154 -3.989 13.174 1.00 93.00 265 TRP A N 1
ATOM 2015 C CA . TRP A 1 265 ? 5.019 -3.867 12.276 1.00 93.00 265 TRP A CA 1
ATOM 2016 C C . TRP A 1 265 ? 4.102 -2.739 12.757 1.00 93.00 265 TRP A C 1
ATOM 2018 O O . TRP A 1 265 ? 4.139 -2.346 13.923 1.00 93.00 265 TRP A O 1
ATOM 2028 N N . SER A 1 266 ? 3.252 -2.243 11.871 1.00 93.88 266 SER A N 1
ATOM 2029 C CA . SER A 1 266 ? 2.083 -1.446 12.229 1.00 93.88 266 SER A CA 1
ATOM 2030 C C . SER A 1 266 ? 0.933 -1.810 11.300 1.00 93.88 266 SER A C 1
ATOM 2032 O O . SER A 1 266 ? 1.140 -2.166 10.143 1.00 93.88 266 SER A O 1
ATOM 2034 N N . ALA A 1 267 ? -0.283 -1.758 11.813 1.00 95.31 267 ALA A N 1
ATOM 2035 C CA . ALA A 1 267 ? -1.491 -1.967 11.037 1.00 95.31 267 ALA A CA 1
ATOM 2036 C C . ALA A 1 267 ? -2.426 -0.790 11.263 1.00 95.31 267 ALA A C 1
ATOM 2038 O O . ALA A 1 267 ? -2.472 -0.241 12.365 1.00 95.31 267 ALA A O 1
ATOM 2039 N N . GLY A 1 268 ? -3.168 -0.409 10.237 1.00 95.31 268 GLY A N 1
ATOM 2040 C CA . GLY A 1 268 ? -4.136 0.657 10.336 1.00 95.31 268 GLY A CA 1
ATOM 2041 C C . GLY A 1 268 ? -5.345 0.438 9.449 1.00 95.31 268 GLY A C 1
ATOM 2042 O O . GLY A 1 268 ? -5.304 -0.301 8.467 1.00 95.31 268 GLY A O 1
ATOM 2043 N N . LEU A 1 269 ? -6.437 1.067 9.857 1.00 95.75 269 LEU A N 1
ATOM 2044 C CA . LEU A 1 269 ? -7.684 1.165 9.121 1.00 95.75 269 LEU A CA 1
ATOM 2045 C C . LEU A 1 269 ? -8.074 2.638 9.064 1.00 95.75 269 LEU A C 1
ATOM 2047 O O . LEU A 1 269 ? -8.004 3.334 10.080 1.00 95.75 269 LEU A O 1
ATOM 2051 N N . LEU A 1 270 ? -8.511 3.100 7.902 1.00 94.94 270 LEU A N 1
ATOM 2052 C CA . LEU A 1 270 ? -9.104 4.413 7.712 1.00 94.94 270 LEU A CA 1
ATOM 2053 C C . LEU A 1 270 ? -10.575 4.234 7.370 1.00 94.94 270 LEU A C 1
ATOM 2055 O O . LEU A 1 270 ? -10.920 3.547 6.414 1.00 94.94 270 LEU A O 1
ATOM 2059 N N . TYR A 1 271 ? -11.435 4.884 8.137 1.00 95.06 271 TYR A N 1
ATOM 2060 C CA . TYR A 1 271 ? -12.861 4.952 7.878 1.00 95.06 271 TYR A CA 1
ATOM 2061 C C . TYR A 1 271 ? -13.262 6.368 7.499 1.00 95.06 271 TYR A C 1
ATOM 2063 O O . TYR A 1 271 ? -12.716 7.349 8.016 1.00 95.06 271 TYR A O 1
ATOM 2071 N N . PHE A 1 272 ? -14.300 6.466 6.682 1.00 93.06 272 PHE A N 1
ATOM 2072 C CA . PHE A 1 272 ? -15.020 7.707 6.441 1.00 93.06 272 PHE A CA 1
ATOM 2073 C C . PHE A 1 272 ? -16.494 7.544 6.792 1.00 93.06 272 PHE A C 1
ATOM 2075 O O . PHE A 1 272 ? -17.025 6.433 6.861 1.00 93.06 272 PHE A O 1
ATOM 2082 N N . VAL A 1 273 ? -17.158 8.673 7.022 1.00 92.62 273 VAL A N 1
ATOM 2083 C CA . VAL A 1 273 ? -18.605 8.718 7.236 1.00 92.62 273 VAL A CA 1
ATOM 2084 C C . VAL A 1 273 ? -19.242 9.406 6.024 1.00 92.62 273 VAL A C 1
ATOM 2086 O O . VAL A 1 273 ? -19.031 10.614 5.844 1.00 92.62 273 VAL A O 1
ATOM 2089 N N . PRO A 1 274 ? -19.994 8.680 5.170 1.00 92.12 274 PRO A N 1
ATOM 2090 C CA . PRO A 1 274 ? -20.596 9.238 3.965 1.00 92.12 274 PRO A CA 1
ATOM 2091 C C . PRO A 1 274 ? -21.414 10.502 4.243 1.00 92.12 274 PRO A C 1
ATOM 2093 O O . PRO A 1 274 ? -22.162 10.581 5.216 1.00 92.12 274 PRO A O 1
ATOM 2096 N N . GLY A 1 275 ? -21.275 11.502 3.370 1.00 92.75 275 GLY A N 1
ATOM 2097 C CA . GLY A 1 275 ? -21.979 12.783 3.501 1.00 92.75 275 GLY A CA 1
ATOM 2098 C C . GLY A 1 275 ? -21.403 13.726 4.563 1.00 92.75 275 GLY A C 1
ATOM 2099 O O . GLY A 1 275 ? -22.006 14.758 4.845 1.00 92.75 275 GLY A O 1
ATOM 2100 N N . THR A 1 276 ? -20.242 13.408 5.142 1.00 93.06 276 THR A N 1
ATOM 2101 C CA . THR A 1 276 ? -19.551 14.261 6.117 1.00 93.06 276 THR A CA 1
ATOM 2102 C C . THR A 1 276 ? -18.079 14.452 5.742 1.00 93.06 276 THR A C 1
ATOM 2104 O O . THR A 1 276 ? -17.573 13.817 4.819 1.00 93.06 276 THR A O 1
ATOM 2107 N N . THR A 1 277 ? -17.375 15.317 6.473 1.00 91.12 277 THR A N 1
ATOM 2108 C CA . THR A 1 277 ? -15.916 15.487 6.370 1.00 91.12 277 THR A CA 1
ATOM 2109 C C . THR A 1 277 ? -15.150 14.687 7.426 1.00 91.12 277 THR A C 1
ATOM 2111 O O . THR A 1 277 ? -13.932 14.831 7.541 1.00 91.12 277 THR A O 1
ATOM 2114 N N . TYR A 1 278 ? -15.838 13.878 8.233 1.00 92.88 278 TYR A N 1
ATOM 2115 C CA . TYR A 1 278 ? -15.199 13.116 9.296 1.00 92.88 278 TYR A CA 1
ATOM 2116 C C . TYR A 1 278 ? -14.434 11.923 8.727 1.00 92.88 278 TYR A C 1
ATOM 2118 O O . TYR A 1 278 ? -14.988 11.120 7.971 1.00 92.88 278 TYR A O 1
ATOM 2126 N N . THR A 1 279 ? -13.185 11.771 9.167 1.00 93.12 279 THR A N 1
ATOM 2127 C CA . THR A 1 279 ? -12.410 10.545 8.957 1.00 93.12 279 THR A CA 1
ATOM 2128 C C . THR A 1 279 ? -11.891 10.020 10.284 1.00 93.12 279 THR A C 1
ATOM 2130 O O . THR A 1 279 ? -11.575 10.775 11.210 1.00 93.12 279 THR A O 1
ATOM 2133 N N . LEU A 1 280 ? -11.848 8.698 10.389 1.00 95.81 280 LEU A N 1
ATOM 2134 C CA . LEU A 1 280 ? -11.475 7.988 11.598 1.00 95.81 280 LEU A CA 1
ATOM 2135 C C . LEU A 1 280 ? -10.378 6.983 11.259 1.00 95.81 280 LEU A C 1
ATOM 2137 O O . LEU A 1 280 ? -10.619 6.003 10.562 1.00 95.81 280 LEU A O 1
ATOM 2141 N N . GLY A 1 281 ? -9.175 7.230 11.759 1.00 96.56 281 GLY A N 1
ATOM 2142 C CA . GLY A 1 281 ? -8.054 6.304 11.663 1.00 96.56 281 GLY A CA 1
ATOM 2143 C C . GLY A 1 281 ? -7.955 5.447 12.918 1.00 96.56 281 GLY A C 1
ATOM 2144 O O . GLY A 1 281 ? -8.037 5.970 14.027 1.00 96.56 281 GLY A O 1
ATOM 2145 N N . ILE A 1 282 ? -7.732 4.151 12.759 1.00 97.31 282 ILE A N 1
ATOM 2146 C CA . ILE A 1 282 ? -7.396 3.219 13.837 1.00 97.31 282 ILE A CA 1
ATOM 2147 C C . ILE A 1 282 ? -6.030 2.648 13.502 1.00 97.31 282 ILE A C 1
ATOM 2149 O O . ILE A 1 282 ? -5.855 2.110 12.420 1.00 97.31 282 ILE A O 1
ATOM 2153 N N . GLY A 1 283 ? -5.066 2.771 14.406 1.00 96.62 283 GLY A N 1
ATOM 2154 C CA . GLY A 1 283 ? -3.714 2.254 14.237 1.00 96.62 283 GLY A CA 1
ATOM 2155 C C . GLY A 1 283 ? -3.310 1.379 15.413 1.00 96.62 283 GLY A C 1
ATOM 2156 O O . GLY A 1 283 ? -3.548 1.744 16.563 1.00 96.62 283 GLY A O 1
ATOM 2157 N N . VAL A 1 284 ? -2.677 0.248 15.124 1.00 96.62 284 VAL A N 1
ATOM 2158 C CA . VAL A 1 284 ? -2.103 -0.663 16.115 1.00 96.62 284 VAL A CA 1
ATOM 2159 C C . VAL A 1 284 ? -0.651 -0.940 15.757 1.00 96.62 284 VAL A C 1
ATOM 2161 O O . VAL A 1 284 ? -0.327 -1.257 14.611 1.00 96.62 284 VAL A O 1
ATOM 2164 N N . SER A 1 285 ? 0.232 -0.855 16.742 1.00 95.62 285 SER A N 1
ATOM 2165 C CA . SER A 1 285 ? 1.631 -1.266 16.616 1.00 95.62 285 SER A CA 1
ATOM 2166 C C . SER A 1 285 ? 2.157 -1.767 17.957 1.00 95.62 285 SER A C 1
ATOM 2168 O O . SER A 1 285 ? 1.624 -1.382 18.994 1.00 95.62 285 SER A O 1
ATOM 2170 N N . PRO A 1 286 ? 3.221 -2.581 17.994 1.00 94.94 286 PRO A N 1
ATOM 2171 C CA . PRO A 1 286 ? 3.982 -2.809 19.215 1.00 94.94 286 PRO A CA 1
ATOM 2172 C C . PRO A 1 286 ? 4.413 -1.483 19.837 1.00 94.94 286 PRO A C 1
ATOM 2174 O O . PRO A 1 286 ? 4.737 -0.539 19.110 1.00 94.94 286 PRO A O 1
ATOM 2177 N N . THR A 1 287 ? 4.400 -1.424 21.167 1.00 91.38 287 THR A N 1
ATOM 2178 C CA . THR A 1 287 ? 4.722 -0.200 21.896 1.00 91.38 287 THR A CA 1
ATOM 2179 C C . THR A 1 287 ? 6.129 0.267 21.562 1.00 91.38 287 THR A C 1
ATOM 2181 O O . THR A 1 287 ? 7.107 -0.474 21.683 1.00 91.38 287 THR A O 1
ATOM 2184 N N . ALA A 1 288 ? 6.216 1.523 21.148 1.00 83.25 288 ALA A N 1
ATOM 2185 C CA . ALA A 1 288 ? 7.459 2.227 20.896 1.00 83.25 288 ALA A CA 1
ATOM 2186 C C . ALA A 1 288 ? 7.348 3.627 21.513 1.00 83.25 288 ALA A C 1
ATOM 2188 O O . ALA A 1 288 ? 6.235 4.117 21.707 1.00 83.25 288 ALA A O 1
ATOM 2189 N N . PRO A 1 289 ? 8.463 4.304 21.827 1.00 77.50 289 PRO A N 1
ATOM 2190 C CA . PRO A 1 289 ? 8.404 5.706 22.220 1.00 77.50 289 PRO A CA 1
ATOM 2191 C C . PRO A 1 289 ? 7.685 6.516 21.131 1.00 77.50 289 PRO A C 1
ATOM 2193 O O . PRO A 1 289 ? 8.192 6.645 20.017 1.00 77.50 289 PRO A O 1
ATOM 2196 N N . GLN A 1 290 ? 6.489 7.023 21.435 1.00 71.44 290 GLN A N 1
ATOM 2197 C CA . GLN A 1 290 ? 5.728 7.877 20.527 1.00 71.44 290 GLN A CA 1
ATOM 2198 C C . GLN A 1 290 ? 5.704 9.306 21.053 1.00 71.44 290 GLN A C 1
ATOM 2200 O O . GLN A 1 290 ? 5.382 9.560 22.214 1.00 71.44 290 GLN A O 1
ATOM 2205 N N . GLU A 1 291 ? 6.003 10.246 20.163 1.00 75.62 291 GLU A N 1
ATOM 2206 C CA . GLU A 1 291 ? 5.714 11.656 20.384 1.00 75.62 291 GLU A CA 1
ATOM 2207 C C . GLU A 1 291 ? 4.185 11.853 20.429 1.00 75.62 291 GLU A C 1
ATOM 2209 O O . GLU A 1 291 ? 3.459 11.290 19.593 1.00 75.62 291 GLU A O 1
ATOM 2214 N N . PRO A 1 292 ? 3.662 12.655 21.372 1.00 77.50 292 PRO A N 1
ATOM 2215 C CA . PRO A 1 292 ? 2.253 13.006 21.376 1.00 77.50 292 PRO A CA 1
ATOM 2216 C C . PRO A 1 292 ? 1.889 13.692 20.055 1.00 77.50 292 PRO A C 1
ATOM 2218 O O . PRO A 1 292 ? 2.507 14.676 19.655 1.00 77.50 292 PRO A O 1
ATOM 2221 N N . SER A 1 293 ? 0.855 13.195 19.380 1.00 78.50 293 SER A N 1
ATOM 2222 C CA . SER A 1 293 ? 0.346 13.787 18.138 1.00 78.50 293 SER A CA 1
ATOM 2223 C C . SER A 1 293 ? -1.041 14.377 18.357 1.00 78.50 293 SER A C 1
ATOM 2225 O O . SER A 1 293 ? -1.906 13.799 19.015 1.00 78.50 293 SER A O 1
ATOM 2227 N N . ARG A 1 294 ? -1.255 15.578 17.818 1.00 79.75 294 ARG A N 1
ATOM 2228 C CA . ARG A 1 294 ? -2.522 16.301 17.953 1.00 79.75 294 ARG A CA 1
ATOM 2229 C C . ARG A 1 294 ? -3.640 15.556 17.214 1.00 79.75 294 ARG A C 1
ATOM 2231 O O . ARG A 1 294 ? -3.449 15.146 16.076 1.00 79.75 294 ARG A O 1
ATOM 2238 N N . GLY A 1 295 ? -4.812 15.429 17.841 1.00 81.62 295 GLY A N 1
ATOM 2239 C CA . GLY A 1 295 ? -5.986 14.772 17.239 1.00 81.62 295 GLY A CA 1
ATOM 2240 C C . GLY A 1 295 ? -5.953 13.239 17.264 1.00 81.62 295 GLY A C 1
ATOM 2241 O O . GLY A 1 295 ? -6.853 12.603 16.719 1.00 81.62 295 GLY A O 1
ATOM 2242 N N . LYS A 1 296 ? -4.938 12.657 17.910 1.00 91.62 296 LYS A N 1
ATOM 2243 C CA . LYS A 1 296 ? -4.769 11.221 18.121 1.00 91.62 296 LYS A CA 1
ATOM 2244 C C . LYS A 1 296 ? -4.926 10.926 19.610 1.00 91.62 296 LYS A C 1
ATOM 2246 O O . LYS A 1 296 ? -4.278 11.560 20.441 1.00 91.62 296 LYS A O 1
ATOM 2251 N N . THR A 1 297 ? -5.774 9.967 19.951 1.00 95.00 297 THR A N 1
ATOM 2252 C CA . THR A 1 297 ? -5.865 9.414 21.304 1.00 95.00 297 THR A CA 1
ATOM 2253 C C . THR A 1 297 ? -5.245 8.030 21.277 1.00 95.00 297 THR A C 1
ATOM 2255 O O . THR A 1 297 ? -5.668 7.185 20.493 1.00 95.00 297 THR A O 1
ATOM 2258 N N . CYS A 1 298 ? -4.215 7.814 22.092 1.00 95.25 298 CYS A N 1
ATOM 2259 C CA . CYS A 1 298 ? -3.509 6.542 22.175 1.00 95.25 298 CYS A CA 1
ATOM 2260 C C . CYS A 1 298 ? -3.670 5.930 23.560 1.00 95.25 298 CYS A C 1
ATOM 2262 O O . CYS A 1 298 ? -3.665 6.634 24.570 1.00 95.25 298 CYS A O 1
ATOM 2264 N N . TRP A 1 299 ? -3.740 4.608 23.588 1.00 95.81 299 TRP A N 1
ATOM 2265 C CA . TRP A 1 299 ? -3.710 3.800 24.790 1.00 95.81 299 TRP A CA 1
ATOM 2266 C C . TRP A 1 299 ? -2.676 2.700 24.613 1.00 95.81 299 TRP A C 1
ATOM 2268 O O . TRP A 1 299 ? -2.569 2.104 23.542 1.00 95.81 299 TRP A O 1
ATOM 2278 N N . THR A 1 300 ? -1.968 2.389 25.690 1.00 96.44 300 THR A N 1
ATOM 2279 C CA . THR A 1 300 ? -1.188 1.158 25.763 1.00 96.44 300 THR A CA 1
ATOM 2280 C C . THR A 1 300 ? -2.110 0.036 26.226 1.00 96.44 300 THR A C 1
ATOM 2282 O O . THR A 1 300 ? -2.736 0.127 27.286 1.00 96.44 300 THR A O 1
ATOM 2285 N N . VAL A 1 301 ? -2.223 -1.004 25.407 1.00 96.12 301 VAL A N 1
ATOM 2286 C CA . VAL A 1 301 ? -2.961 -2.233 25.695 1.00 96.12 301 VAL A CA 1
ATOM 2287 C C . VAL A 1 301 ? -1.941 -3.363 25.651 1.00 96.12 301 VAL A C 1
ATOM 2289 O O . VAL A 1 301 ? -1.438 -3.723 24.587 1.00 96.12 301 VAL A O 1
ATOM 2292 N N . ASP A 1 302 ? -1.583 -3.870 26.829 1.00 94.69 302 ASP A N 1
ATOM 2293 C CA . ASP A 1 302 ? -0.474 -4.805 27.030 1.00 94.69 302 ASP A CA 1
ATOM 2294 C C . ASP A 1 302 ? 0.862 -4.266 26.479 1.00 94.69 302 ASP A C 1
ATOM 2296 O O . ASP A 1 302 ? 1.420 -3.322 27.034 1.00 94.69 302 ASP A O 1
ATOM 2300 N N . ALA A 1 303 ? 1.379 -4.860 25.399 1.00 95.56 303 ALA A N 1
ATOM 2301 C CA . ALA A 1 303 ? 2.635 -4.487 24.742 1.00 95.56 303 ALA A CA 1
ATOM 2302 C C . ALA A 1 303 ? 2.416 -3.742 23.410 1.00 95.56 303 ALA A C 1
ATOM 2304 O O . ALA A 1 303 ? 3.308 -3.722 22.554 1.00 95.56 303 ALA A O 1
ATOM 2305 N N . PHE A 1 304 ? 1.216 -3.192 23.205 1.00 97.19 304 PHE A N 1
ATOM 2306 C CA . PHE A 1 304 ? 0.810 -2.541 21.966 1.00 97.19 304 PHE A CA 1
ATOM 2307 C C . PHE A 1 304 ? 0.269 -1.140 22.222 1.00 97.19 304 PHE A C 1
ATOM 2309 O O . PHE A 1 304 ? -0.466 -0.899 23.180 1.00 97.19 304 PHE A O 1
ATOM 2316 N N . ASP A 1 305 ? 0.573 -0.235 21.302 1.00 96.44 305 ASP A N 1
ATOM 2317 C CA . ASP A 1 305 ? -0.076 1.059 21.209 1.00 96.44 305 ASP A CA 1
ATOM 2318 C C . ASP A 1 305 ? -1.277 0.922 20.275 1.00 96.44 305 ASP A C 1
ATOM 2320 O O . ASP A 1 305 ? -1.132 0.632 19.085 1.00 96.44 305 ASP A O 1
ATOM 2324 N N . LEU A 1 306 ? -2.468 1.139 20.827 1.00 97.19 306 LEU A N 1
ATOM 2325 C CA . LEU A 1 306 ? -3.699 1.338 20.076 1.00 97.19 306 LEU A CA 1
ATOM 2326 C C . LEU A 1 306 ? -3.962 2.831 20.010 1.00 97.19 306 LEU A C 1
ATOM 2328 O O . LEU A 1 306 ? -4.097 3.488 21.040 1.00 97.19 306 LEU A O 1
ATOM 2332 N N . CYS A 1 307 ? -4.088 3.366 18.809 1.00 96.81 307 CYS A N 1
ATOM 2333 C CA . CYS A 1 307 ? -4.356 4.771 18.613 1.00 96.81 307 CYS A CA 1
ATOM 2334 C C . CYS A 1 307 ? -5.535 4.994 17.685 1.00 96.81 307 CYS A C 1
ATOM 2336 O O . CYS A 1 307 ? -5.629 4.379 16.628 1.00 96.81 307 CYS A O 1
ATOM 2338 N N . ILE A 1 308 ? -6.397 5.930 18.062 1.00 96.94 308 ILE A N 1
ATOM 2339 C CA . ILE A 1 308 ? -7.540 6.350 17.266 1.00 96.94 308 ILE A CA 1
ATOM 2340 C C . ILE A 1 308 ? -7.375 7.835 16.947 1.00 96.94 308 ILE A C 1
ATOM 2342 O O . ILE A 1 308 ? -7.194 8.661 17.843 1.00 96.94 308 ILE A O 1
ATOM 2346 N N . THR A 1 309 ? -7.420 8.169 15.664 1.00 95.75 309 THR A N 1
ATOM 2347 C CA . THR A 1 309 ? -7.317 9.535 15.147 1.00 95.75 309 THR A CA 1
ATOM 2348 C C . THR A 1 309 ? -8.669 9.943 14.591 1.00 95.75 309 THR A C 1
ATOM 2350 O O . THR A 1 309 ? -9.197 9.259 13.721 1.00 95.75 309 THR A O 1
ATOM 2353 N N . ALA A 1 310 ? -9.218 11.063 15.056 1.00 94.94 310 ALA A N 1
ATOM 2354 C CA . ALA A 1 310 ? -10.491 11.587 14.569 1.00 94.94 310 ALA A CA 1
ATOM 2355 C C . ALA A 1 310 ? -10.258 12.943 13.891 1.00 94.94 310 ALA A C 1
ATOM 2357 O O . ALA A 1 310 ? -10.102 13.976 14.552 1.00 94.94 310 ALA A O 1
ATOM 2358 N N . VAL A 1 311 ? -10.169 12.939 12.561 1.00 91.94 311 VAL A N 1
ATOM 2359 C CA . VAL A 1 311 ? -9.961 14.164 11.782 1.00 91.94 311 VAL A CA 1
ATOM 2360 C C . VAL A 1 311 ? -11.285 14.915 11.701 1.00 91.94 311 VAL A C 1
ATOM 2362 O O . VAL A 1 311 ? -12.341 14.321 11.498 1.00 91.94 311 VAL A O 1
ATOM 2365 N N . ASN A 1 312 ? -11.220 16.236 11.867 1.00 92.69 312 ASN A N 1
ATOM 2366 C CA . ASN A 1 312 ? -12.381 17.126 11.962 1.00 92.69 312 ASN A CA 1
ATOM 2367 C C . ASN A 1 312 ? -13.268 16.898 13.204 1.00 92.69 312 ASN A C 1
ATOM 2369 O O . ASN A 1 312 ? -14.363 17.446 13.281 1.00 92.69 312 ASN A O 1
ATOM 2373 N N . GLY A 1 313 ? -12.762 16.182 14.216 1.00 93.38 313 GLY A N 1
ATOM 2374 C CA . GLY A 1 313 ? -13.446 15.928 15.487 1.00 93.38 313 GLY A CA 1
ATOM 2375 C C . GLY A 1 313 ? -13.987 14.503 15.598 1.00 93.38 313 GLY A C 1
ATOM 2376 O O . GLY A 1 313 ? -13.874 13.707 14.672 1.00 93.38 313 GLY A O 1
ATOM 2377 N N . VAL A 1 314 ? -14.557 14.170 16.759 1.00 95.44 314 VAL A N 1
ATOM 2378 C CA . VAL A 1 314 ? -15.154 12.849 17.007 1.00 95.44 314 VAL A CA 1
ATOM 2379 C C . VAL A 1 314 ? -16.491 12.764 16.258 1.00 95.44 314 VAL A C 1
ATOM 2381 O O . VAL A 1 314 ? -17.350 13.614 16.501 1.00 95.44 314 VAL A O 1
ATOM 2384 N N . PRO A 1 315 ? -16.695 11.779 15.363 1.00 95.12 315 PRO A N 1
ATOM 2385 C CA . PRO A 1 315 ? -17.964 11.640 14.656 1.00 95.12 315 PRO A CA 1
ATOM 2386 C C . PRO A 1 315 ? -19.111 11.376 15.650 1.00 95.12 315 PRO A C 1
ATOM 2388 O O . PRO A 1 315 ? -18.982 10.451 16.458 1.00 95.12 315 PRO A O 1
ATOM 2391 N N . PRO A 1 316 ? -20.256 12.088 15.567 1.00 95.38 316 PRO A N 1
ATOM 2392 C CA . PRO A 1 316 ? -21.384 11.902 16.494 1.00 95.38 316 PRO A CA 1
ATOM 2393 C C . PRO A 1 316 ? -21.930 10.468 16.542 1.00 95.38 316 PRO A C 1
ATOM 2395 O O . PRO A 1 316 ? -22.467 10.024 17.551 1.00 95.38 316 PRO A O 1
ATOM 2398 N N . ALA A 1 317 ? -21.754 9.696 15.465 1.00 94.00 317 ALA A N 1
ATOM 2399 C CA . ALA A 1 317 ? -22.134 8.284 15.418 1.00 94.00 317 ALA A CA 1
ATOM 2400 C C . ALA A 1 317 ? -21.426 7.417 16.484 1.00 94.00 317 ALA A C 1
ATOM 2402 O O . ALA A 1 317 ? -21.931 6.350 16.832 1.00 94.00 317 ALA A O 1
ATOM 2403 N N . LEU A 1 318 ? -20.287 7.863 17.032 1.00 96.75 318 LEU A N 1
ATOM 2404 C CA . LEU A 1 318 ? -19.611 7.173 18.134 1.00 96.75 318 LEU A CA 1
ATOM 2405 C C . LEU A 1 318 ? -20.262 7.437 19.500 1.00 96.75 318 LEU A C 1
ATOM 2407 O O . LEU A 1 318 ? -20.025 6.663 20.427 1.00 96.75 318 LEU A O 1
ATOM 2411 N N . ASP A 1 319 ? -21.105 8.463 19.654 1.00 96.06 319 ASP A N 1
ATOM 2412 C CA . ASP A 1 319 ? -21.742 8.786 20.942 1.00 96.06 319 ASP A CA 1
ATOM 2413 C C . ASP A 1 319 ? -22.576 7.609 21.464 1.00 96.06 319 ASP A C 1
ATOM 2415 O O . ASP A 1 319 ? -22.544 7.295 22.654 1.00 96.06 319 ASP A O 1
ATOM 2419 N N . ALA A 1 320 ? -23.233 6.879 20.555 1.00 95.44 320 ALA A N 1
ATOM 2420 C CA . ALA A 1 320 ? -24.040 5.699 20.863 1.00 95.44 320 ALA A CA 1
ATOM 2421 C C . ALA A 1 320 ? -23.251 4.553 21.522 1.00 95.44 320 ALA A C 1
ATOM 2423 O O . ALA A 1 320 ? -23.847 3.681 22.153 1.00 95.44 320 ALA A O 1
ATOM 2424 N N . ILE A 1 321 ? -21.922 4.539 21.378 1.00 97.38 321 ILE A N 1
ATOM 2425 C CA . ILE A 1 321 ? -21.049 3.543 22.003 1.00 97.38 321 ILE A CA 1
ATOM 2426 C C . ILE A 1 321 ? -20.172 4.128 23.114 1.00 97.38 321 ILE A C 1
ATOM 2428 O O . ILE A 1 321 ? -19.379 3.386 23.678 1.00 97.38 321 ILE A O 1
ATOM 2432 N N . GLY A 1 322 ? -20.318 5.413 23.460 1.00 97.44 322 GLY A N 1
ATOM 2433 C CA . GLY A 1 322 ? -19.478 6.089 24.457 1.00 97.44 322 GLY A CA 1
ATOM 2434 C C . GLY A 1 322 ? -18.239 6.781 23.873 1.00 97.44 322 GLY A C 1
ATOM 2435 O O . GLY A 1 322 ? -17.222 6.914 24.553 1.00 97.44 322 GLY A O 1
ATOM 2436 N N . GLY A 1 323 ? -18.294 7.205 22.608 1.00 96.88 323 GLY A N 1
ATOM 2437 C CA . GLY A 1 323 ? -17.221 7.943 21.942 1.00 96.88 323 GLY A CA 1
ATOM 2438 C C . GLY A 1 323 ? -15.995 7.081 21.621 1.00 96.88 323 GLY A C 1
ATOM 2439 O O . GLY A 1 323 ? -16.103 5.884 21.347 1.00 96.88 323 GLY A O 1
ATOM 2440 N N . LEU A 1 324 ? -14.806 7.694 21.650 1.00 96.56 324 LEU A N 1
ATOM 2441 C CA . LEU A 1 324 ? -13.544 7.013 21.325 1.00 96.56 324 LEU A CA 1
ATOM 2442 C C . LEU A 1 324 ? -13.185 5.899 22.321 1.00 96.56 324 LEU A C 1
ATOM 2444 O O . LEU A 1 324 ? -12.663 4.868 21.909 1.00 96.56 324 LEU A O 1
ATOM 2448 N N . GLU A 1 325 ? -13.494 6.075 23.610 1.00 97.19 325 GLU A N 1
ATOM 2449 C CA . GLU A 1 325 ? -13.268 5.042 24.635 1.00 97.19 325 GLU A CA 1
ATOM 2450 C C . GLU A 1 325 ? -14.191 3.835 24.409 1.00 97.19 325 GLU A C 1
ATOM 2452 O O . GLU A 1 325 ? -13.775 2.678 24.487 1.00 97.19 325 GLU A O 1
ATOM 2457 N N . GLY A 1 326 ? -15.437 4.117 24.023 1.00 97.81 326 GLY A N 1
ATOM 2458 C CA . GLY A 1 326 ? -16.384 3.124 23.542 1.00 97.81 326 GLY A CA 1
ATOM 2459 C C . GLY A 1 326 ? -15.847 2.296 22.382 1.00 97.81 326 GLY A C 1
ATOM 2460 O O . GLY A 1 326 ? -15.871 1.065 22.421 1.00 97.81 326 GLY A O 1
ATOM 2461 N N . LEU A 1 327 ? -15.308 2.970 21.365 1.00 97.81 327 LEU A N 1
ATOM 2462 C CA . LEU A 1 327 ? -14.689 2.312 20.218 1.00 97.81 327 LEU A CA 1
ATOM 2463 C C . LEU A 1 327 ? -13.464 1.485 20.625 1.00 97.81 327 LEU A C 1
ATOM 2465 O O . LEU A 1 327 ? -13.364 0.328 20.232 1.00 97.81 327 LEU A O 1
ATOM 2469 N N . ARG A 1 328 ? -12.572 2.029 21.459 1.00 97.69 328 ARG A N 1
ATOM 2470 C CA . ARG A 1 328 ? -11.416 1.304 22.006 1.00 97.69 328 ARG A CA 1
ATOM 2471 C C . ARG A 1 328 ? -11.841 -0.020 22.649 1.00 97.69 328 ARG A C 1
ATOM 2473 O O . ARG A 1 328 ? -11.219 -1.042 22.384 1.00 97.69 328 ARG A O 1
ATOM 2480 N N . SER A 1 329 ? -12.914 -0.027 23.445 1.00 97.88 329 SER A N 1
ATOM 2481 C CA . SER A 1 329 ? -13.408 -1.244 24.118 1.00 97.88 329 SER A CA 1
ATOM 2482 C C . SER A 1 329 ? -13.874 -2.360 23.165 1.00 97.88 329 SER A C 1
ATOM 2484 O O . SER A 1 329 ? -13.977 -3.514 23.575 1.00 97.88 329 SER A O 1
ATOM 2486 N N . ARG A 1 330 ? -14.128 -2.032 21.892 1.00 98.12 330 ARG A N 1
ATOM 2487 C CA . ARG A 1 330 ? -14.565 -2.962 20.838 1.00 98.12 330 ARG A CA 1
ATOM 2488 C C . ARG A 1 330 ? -13.419 -3.528 20.004 1.00 98.12 330 ARG A C 1
ATOM 2490 O O . ARG A 1 330 ? -13.657 -4.423 19.188 1.00 98.12 330 ARG A O 1
ATOM 2497 N N . ILE A 1 331 ? -12.206 -3.008 20.184 1.00 98.38 331 ILE A N 1
ATOM 2498 C CA . ILE A 1 331 ? -11.007 -3.419 19.455 1.00 98.38 331 ILE A CA 1
ATOM 2499 C C . ILE A 1 331 ? -10.287 -4.487 20.271 1.00 98.38 331 ILE A C 1
ATOM 2501 O O . ILE A 1 331 ? -9.902 -4.258 21.415 1.00 98.38 331 ILE A O 1
ATOM 2505 N N . THR A 1 332 ? -10.087 -5.658 19.672 1.00 98.38 332 THR A N 1
ATOM 2506 C CA . THR A 1 332 ? -9.323 -6.751 20.285 1.00 98.38 332 THR A CA 1
ATOM 2507 C C . THR A 1 332 ? -8.029 -6.970 19.519 1.00 98.38 332 THR A C 1
ATOM 2509 O O . THR A 1 332 ? -8.065 -7.268 18.327 1.00 98.38 332 THR A O 1
ATOM 2512 N N . ILE A 1 333 ? -6.893 -6.852 20.207 1.00 98.25 333 ILE A N 1
ATOM 2513 C CA . ILE A 1 333 ? -5.554 -7.078 19.649 1.00 98.25 333 ILE A CA 1
ATOM 2514 C C . ILE A 1 333 ? -5.191 -8.564 19.790 1.00 98.25 333 ILE A C 1
ATOM 2516 O O . ILE A 1 333 ? -5.370 -9.158 20.849 1.00 98.25 333 ILE A O 1
ATOM 2520 N N . LEU A 1 334 ? -4.678 -9.164 18.717 1.00 97.88 334 LEU A N 1
ATOM 2521 C CA . LEU A 1 334 ? -4.382 -10.600 18.587 1.00 97.88 334 LEU A CA 1
ATOM 2522 C C . LEU A 1 334 ? -2.916 -10.958 18.892 1.00 97.88 334 LEU A C 1
ATOM 2524 O O . LEU A 1 334 ? -2.536 -12.128 18.860 1.00 97.88 334 LEU A O 1
ATOM 2528 N N . GLY A 1 335 ? -2.088 -9.958 19.195 1.00 95.88 335 GLY A N 1
ATOM 2529 C CA . GLY A 1 335 ? -0.678 -10.125 19.530 1.00 95.88 335 GLY A CA 1
ATOM 2530 C C . GLY A 1 335 ? 0.275 -9.948 18.342 1.00 95.88 335 GLY A C 1
ATOM 2531 O O . GLY A 1 335 ? -0.104 -9.532 17.248 1.00 95.88 335 GLY A O 1
ATOM 2532 N N . SER A 1 336 ? 1.555 -10.243 18.574 1.00 94.88 336 SER A N 1
ATOM 2533 C CA . SER A 1 336 ? 2.644 -10.017 17.614 1.00 94.88 336 SER A CA 1
ATOM 2534 C C . SER A 1 336 ? 2.925 -11.193 16.674 1.00 94.88 336 SER A C 1
ATOM 2536 O O . SER A 1 336 ? 3.650 -11.010 15.699 1.00 94.88 336 SER A O 1
ATOM 2538 N N . ASP A 1 337 ? 2.383 -12.378 16.964 1.00 93.56 337 ASP A N 1
ATOM 2539 C CA . ASP A 1 337 ? 2.548 -13.580 16.142 1.00 93.56 337 ASP A CA 1
ATOM 2540 C C . ASP A 1 337 ? 1.562 -13.549 14.971 1.00 93.56 337 ASP A C 1
ATOM 2542 O O . ASP A 1 337 ? 0.347 -13.629 15.168 1.00 93.56 337 ASP A O 1
ATOM 2546 N N . ASP A 1 338 ? 2.087 -13.446 13.750 1.00 92.94 338 ASP A N 1
ATOM 2547 C CA . ASP A 1 338 ? 1.280 -13.297 12.539 1.00 92.94 338 ASP A CA 1
ATOM 2548 C C . ASP A 1 338 ? 0.427 -14.526 12.212 1.00 92.94 338 ASP A C 1
ATOM 2550 O O . ASP A 1 338 ? -0.553 -14.422 11.474 1.00 92.94 338 ASP A O 1
ATOM 2554 N N . ARG A 1 339 ? 0.731 -15.675 12.820 1.00 94.56 339 ARG A N 1
ATOM 2555 C CA . ARG A 1 339 ? -0.080 -16.895 12.720 1.00 94.56 339 ARG A CA 1
ATOM 2556 C C . ARG A 1 339 ? -1.408 -16.790 13.468 1.00 94.56 339 ARG A C 1
ATOM 2558 O O . ARG A 1 339 ? -2.316 -17.562 13.175 1.00 94.56 339 ARG A O 1
ATOM 2565 N N . ASN A 1 340 ? -1.518 -15.856 14.414 1.00 96.62 340 ASN A N 1
ATOM 2566 C CA . ASN A 1 340 ? -2.737 -15.608 15.188 1.00 96.62 340 ASN A CA 1
ATOM 2567 C C . ASN A 1 340 ? -3.577 -14.458 14.618 1.00 96.62 340 ASN A C 1
ATOM 2569 O O . ASN A 1 340 ? -4.661 -14.181 15.130 1.00 96.62 340 ASN A O 1
ATOM 2573 N N . TRP A 1 341 ? -3.082 -13.764 13.592 1.00 97.06 341 TRP A N 1
ATOM 2574 C CA . TRP A 1 341 ? -3.788 -12.654 12.960 1.00 97.06 341 TRP A CA 1
ATOM 2575 C C . TRP A 1 341 ? -5.011 -13.143 12.186 1.00 97.06 341 TRP A C 1
ATOM 2577 O O . TRP A 1 341 ? -5.073 -14.287 11.734 1.00 97.06 341 TRP A O 1
ATOM 2587 N N . THR A 1 342 ? -6.001 -12.267 12.031 1.00 97.44 342 THR A N 1
ATOM 2588 C CA . THR A 1 342 ? -7.288 -12.623 11.427 1.00 97.44 342 THR A CA 1
ATOM 2589 C C . THR A 1 342 ? -7.525 -11.881 10.124 1.00 97.44 342 THR A C 1
ATOM 2591 O O . THR A 1 342 ? -7.126 -10.733 9.965 1.00 97.44 342 THR A O 1
ATOM 2594 N N . THR A 1 343 ? -8.204 -12.534 9.189 1.00 95.75 343 THR A N 1
ATOM 2595 C CA . THR A 1 343 ? -8.757 -11.903 7.984 1.00 95.75 343 THR A CA 1
ATOM 2596 C C . THR A 1 343 ? -10.207 -11.453 8.183 1.00 95.75 343 THR A C 1
ATOM 2598 O O . THR A 1 343 ? -10.771 -10.797 7.315 1.00 95.75 343 THR A O 1
ATOM 2601 N N . ASP A 1 344 ? -10.804 -11.787 9.329 1.00 96.25 344 ASP A N 1
ATOM 2602 C CA . ASP A 1 344 ? -12.147 -11.393 9.743 1.00 96.25 344 ASP A CA 1
ATOM 2603 C C . ASP A 1 344 ? -12.052 -10.211 10.718 1.00 96.25 344 ASP A C 1
ATOM 2605 O O . ASP A 1 344 ? -12.102 -10.363 11.942 1.00 96.25 344 ASP A O 1
ATOM 2609 N N . VAL A 1 345 ? -11.772 -9.037 10.147 1.00 96.19 345 VAL A N 1
ATOM 2610 C CA . VAL A 1 345 ? -11.412 -7.819 10.892 1.00 96.19 345 VAL A CA 1
ATOM 2611 C C . VAL A 1 345 ? -12.642 -7.078 11.418 1.00 96.19 345 VAL A C 1
ATOM 2613 O O . VAL A 1 345 ? -12.553 -6.430 12.458 1.00 96.19 345 VAL A O 1
ATOM 2616 N N . LEU A 1 346 ? -13.783 -7.165 10.728 1.00 94.75 346 LEU A N 1
ATOM 2617 C CA . LEU A 1 346 ? -15.023 -6.460 11.070 1.00 94.75 346 LEU A CA 1
ATOM 2618 C C . LEU A 1 346 ? -16.083 -7.481 11.505 1.00 94.75 346 LEU A C 1
ATOM 2620 O O . LEU A 1 346 ? -16.600 -8.205 10.658 1.00 94.75 346 LEU A O 1
ATOM 2624 N N . ARG A 1 347 ? -16.394 -7.533 12.806 1.00 94.12 347 ARG A N 1
ATOM 2625 C CA . ARG A 1 347 ? -17.275 -8.538 13.428 1.00 94.12 347 ARG A CA 1
ATOM 2626 C C . ARG A 1 347 ? -18.557 -7.971 14.016 1.00 94.12 347 ARG A C 1
ATOM 2628 O O . ARG A 1 347 ? -18.527 -6.825 14.524 1.00 94.12 347 ARG A O 1
#

pLDDT: mean 82.37, std 19.16, range [29.77, 98.62]

Secondary structure (DSSP, 8-state):
--HHHHHHHHHHHHSPPPPPSS-HHHHHHHHHHHHHHHHHHHHTSSSSSS----------------PPPPPPPP---TTS-TTEEEEE-S---TTEEEEEEEEETTEEEEEEEEPPTTS---TT----EEEEEEPPTT-PPPTT--TT-------SS----EEEE-PPBTTB-EEEEES-TT-TTGGG-EEEEEEEETTEEEEEEEES--TTS-HHHHHHHHHHH-EEEEEE--BSEEESSPPTT-EEEEEEEEES-SSTTS-SEEEEEEEE-TTSS-EEEEEEEE-------TTEEEEEETTEEEEEEEETS--GGGGGGTHHHHHHHTEEE--S-GGG-BS--B-

Foldseek 3Di:
DPVVVVVVVVVVVPDDDDPDPDPPVVVVVVVVVVVVVVVVVVVVPPPPPPDDDDDDDDDDDDPDDPDPPDPDDPDDPLVDDQQWAFKDFLDAPPQFFKWKFKDFPLHGWIKTWGDDPPPPCDPPNDTWMKIKHKDPFQDDDDLQDDSRVVPPPDDVDRQDWDWEFDPAQVVWGKTWIESDNVCSCNVAQTWIKTAPDPRIIMIMGIHPDDPPDPSNVNVSVRSNSMGGGIDGHFDQKAFECDFPQKRWGMKMKMAQDNDVQGFRIKIKIWIDGPPDPKIKMWMKTFDGDDDDDPQKDWDDDPRMIIIMGIPPDFPVSCVVQPTPVSRVVRMDGQDDDSVSTDSNRYD

Radius of gyration: 25.23 Å; Cα contacts (8 Å, |Δi|>4): 579; chains: 1; bounding box: 84×64×52 Å

Organism: NCBI:txid175570

Solvent-accessible surface area (backbone atoms only — not comparable to full-atom values): 20341 Å² total; per-residue (Å²): 137,67,71,62,58,59,50,52,53,50,52,63,70,68,50,78,76,76,83,72,88,66,60,64,66,60,54,53,50,54,50,51,51,55,51,50,56,55,51,56,63,54,64,69,71,71,71,84,85,78,87,89,87,83,90,86,93,82,93,76,90,70,89,71,74,82,70,78,77,78,74,75,73,79,81,72,77,74,90,57,66,35,55,41,45,49,48,45,79,64,44,75,63,86,52,48,61,19,42,32,42,40,21,35,95,83,42,55,34,24,39,36,36,24,52,69,90,75,83,68,74,49,101,75,64,74,43,26,34,36,37,36,35,58,50,58,75,74,42,79,86,56,63,86,59,65,83,81,61,77,71,79,65,88,55,100,70,70,79,65,46,32,80,34,89,42,79,55,42,86,87,23,65,28,30,20,44,15,74,38,80,92,37,57,44,41,95,49,55,25,29,42,36,37,41,82,47,103,45,31,32,34,39,38,45,35,31,56,60,62,86,88,48,64,59,69,61,52,52,51,50,33,59,55,34,46,43,77,53,84,37,69,48,65,31,50,40,32,35,49,67,74,57,84,66,63,44,77,44,30,27,37,43,35,39,33,37,88,48,96,88,48,39,69,32,40,37,36,38,32,28,36,32,84,99,57,83,38,34,40,36,41,36,41,28,50,63,61,99,70,80,92,53,90,64,50,52,72,45,78,56,92,70,23,35,42,33,42,31,33,43,93,44,79,60,71,70,33,54,87,56,57,31,71,64,30,52,53,75,32,51,47,74,50,59,88,53,74,89,61,32,34,68,73,38,80,80

Nearest PDB structures (foldseek):
  8g0o-assembly1_A  TM=1.712E-01  e=8.257E-01  Cutibacterium acnes HL110PA3
  8fnx-assembly1_A  TM=1.648E-01  e=1.284E+00  Cutibacterium acnes HL110PA3
  8fyg-assembly1_A  TM=1.924E-01  e=2.230E+00  Cutibacterium acnes HL043PA1
  8g0o-assembly2_B  TM=1.531E-01  e=1.997E+00  Cutibacterium acnes HL110PA3
  4fvs-assembly3_C  TM=1.174E-01  e=1.515E+00  Parabacteroides distasonis ATCC 8503

Mean predicted aligned error: 11.81 Å

Sequence (347 aa):
MTTDLTAALTDLAQASAPPSSIDAARARAAGRRRMRLRKAAWTSGIITVALAATLTPAALMIPVDPSPAASDPPAVDRSRSPLVSRVEFGWLPSYFGAVSYNEGYHGVFADARGTEPTGHVGEFGLMPTVVLSAYPRGTEPTPDRLVNESLDLPTPNPPRWHQVPAPAVNKRPAYWVTEDAADPLNGGDIHLRWQVARDQWVEIHAYYLPDDAPKQEVVLRIAAAARVGDRAVPMPFYITGMPAGFELDEANLLRRPFLPGGPPWSAGLLYFVPGTTYTLGIGVSPTAPQEPSRGKTCWTVDAFDLCITAVNGVPPALDAIGGLEGLRSRITILGSDDRNWTTDVLR